Protein AF-0000000084536549 (afdb_homodimer)

Secondary structure (DSSP, 8-state):
-----HHHHHHHHHHHHHHHHHHHHHHHHHHHHHHHHHHHHHHHHHHHHHHHHHHTT--EEEEEEEETTEEEEEEE--TT-EEEEEETTEEEEE-HHHHHHHHHHHHHHHHHHHHHHHHHHHHHHHHHHHHHHHHHHHHS----/-----HHHHHHHHHHHHHHHHHHHHHHHHHHHHHHHHHHHHHHHHHHHHHHHHHHTT--EEEEEEEETTEEEEEEE--TT-EEEEEETTEEEEE-HHHHHHHHHHHHHHHHHHHHHHHHHHHHHHHHHHHHHHHHHHHHS----

Structure (mmCIF, N/CA/C/O backbone):
data_AF-0000000084536549-model_v1
#
loop_
_entity.id
_entity.type
_entity.pdbx_description
1 polymer 'Prefoldin subunit alpha'
#
loop_
_atom_site.group_PDB
_atom_site.id
_atom_site.type_symbol
_atom_site.label_atom_id
_atom_site.label_alt_id
_atom_site.label_comp_id
_atom_site.label_asym_id
_atom_site.label_entity_id
_atom_site.label_seq_id
_atom_site.pdbx_PDB_ins_code
_atom_site.Cartn_x
_atom_site.Cartn_y
_atom_site.Cartn_z
_atom_site.occupancy
_atom_site.B_iso_or_equiv
_atom_site.auth_seq_id
_atom_site.auth_comp_id
_atom_site.auth_asym_id
_atom_site.auth_atom_id
_atom_site.pdbx_PDB_model_num
ATOM 1 N N . MET A 1 1 ? 40.656 45.5 20.141 1 41.56 1 MET A N 1
ATOM 2 C CA . MET A 1 1 ? 39.812 44.375 20.547 1 41.56 1 MET A CA 1
ATOM 3 C C . MET A 1 1 ? 38.719 44.125 19.516 1 41.56 1 MET A C 1
ATOM 5 O O . MET A 1 1 ? 37.969 45.031 19.188 1 41.56 1 MET A O 1
ATOM 9 N N . VAL A 1 2 ? 38.844 43.344 18.453 1 52.72 2 VAL A N 1
ATOM 10 C CA . VAL A 1 2 ? 38 43.281 17.266 1 52.72 2 VAL A CA 1
ATOM 11 C C . VAL A 1 2 ? 36.562 43.062 17.641 1 52.72 2 VAL A C 1
ATOM 13 O O . VAL A 1 2 ? 36.219 42.125 18.359 1 52.72 2 VAL A O 1
ATOM 16 N N . GLU A 1 3 ? 35.812 44 17.828 1 53.72 3 GLU A N 1
ATOM 17 C CA . GLU A 1 3 ? 34.375 44.031 18.109 1 53.72 3 GLU A CA 1
ATOM 18 C C . GLU A 1 3 ? 33.656 43 17.266 1 53.72 3 GLU A C 1
ATOM 20 O O . GLU A 1 3 ? 33.656 43.062 16.031 1 53.72 3 GLU A O 1
ATOM 25 N N . VAL A 1 4 ? 33.75 41.75 17.672 1 63.91 4 VAL A N 1
ATOM 26 C 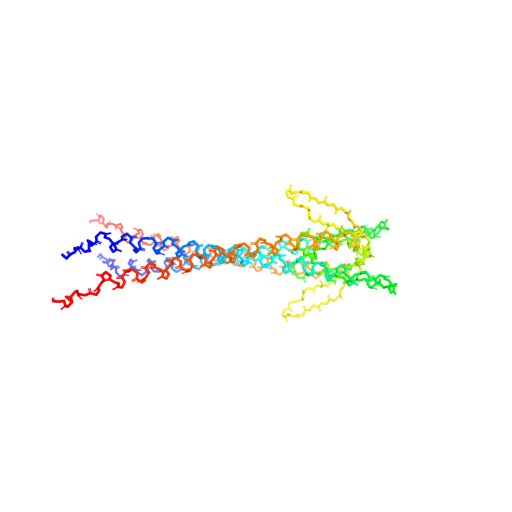CA . VAL A 1 4 ? 32.969 40.719 17.047 1 63.91 4 VAL A CA 1
ATOM 27 C C . VAL A 1 4 ? 31.531 41.219 16.828 1 63.91 4 VAL A C 1
ATOM 29 O O . VAL A 1 4 ? 30.828 41.562 17.781 1 63.91 4 VAL A O 1
ATOM 32 N N . SER A 1 5 ? 31.312 41.719 15.594 1 76.88 5 SER A N 1
ATOM 33 C CA . SER A 1 5 ? 30.062 42.375 15.219 1 76.88 5 SER A CA 1
ATOM 34 C C . SER A 1 5 ? 28.875 41.406 15.344 1 76.88 5 SER A C 1
ATOM 36 O O . SER A 1 5 ? 29.047 40.188 15.258 1 76.88 5 SER A O 1
ATOM 38 N N . GLU A 1 6 ? 27.906 41.875 16.062 1 82.81 6 GLU A N 1
ATOM 39 C CA . GLU A 1 6 ? 26.609 41.25 16.062 1 82.81 6 GLU A CA 1
ATOM 40 C C . GLU A 1 6 ? 26.328 40.562 14.711 1 82.81 6 GLU A C 1
ATOM 42 O O . GLU A 1 6 ? 25.719 39.5 14.656 1 82.81 6 GLU A O 1
ATOM 47 N N . GLU A 1 7 ? 27 41.125 13.695 1 86.19 7 GLU A N 1
ATOM 48 C CA . GLU A 1 7 ? 26.812 40.625 12.344 1 86.19 7 GLU A CA 1
ATOM 49 C C . GLU A 1 7 ? 27.562 39.312 12.156 1 86.19 7 GLU A C 1
ATOM 51 O O . GLU A 1 7 ? 27.078 38.406 11.469 1 86.19 7 GLU A O 1
ATOM 56 N N . ASP A 1 8 ? 28.703 39.156 12.867 1 87.56 8 ASP A N 1
ATOM 57 C CA . ASP A 1 8 ? 29.5 37.938 12.758 1 87.56 8 ASP A CA 1
ATOM 58 C C . ASP A 1 8 ? 28.797 36.75 13.398 1 87.56 8 ASP A C 1
ATOM 60 O O . ASP A 1 8 ? 28.781 35.656 12.836 1 87.56 8 ASP A O 1
ATOM 64 N N . ILE A 1 9 ? 28.172 37.031 14.477 1 87.44 9 ILE A N 1
ATOM 65 C CA . ILE A 1 9 ? 27.469 36 15.203 1 87.44 9 ILE A CA 1
ATOM 66 C C . ILE A 1 9 ? 26.25 35.531 14.406 1 87.44 9 ILE A C 1
ATOM 68 O O . ILE A 1 9 ? 25.953 34.344 14.32 1 87.44 9 ILE A O 1
ATOM 72 N N . ARG A 1 10 ? 25.578 36.469 13.773 1 89.69 10 ARG A N 1
ATOM 73 C CA . ARG A 1 10 ? 24.406 36.188 12.953 1 89.69 10 ARG A CA 1
ATOM 74 C C . ARG A 1 10 ? 24.797 35.344 11.742 1 89.69 10 ARG A C 1
ATOM 76 O O . ARG A 1 10 ? 24.078 34.406 11.375 1 89.69 10 ARG A O 1
ATOM 83 N N . ASN A 1 11 ? 25.953 35.656 11.141 1 93.25 11 ASN A N 1
ATOM 84 C CA . ASN A 1 11 ? 26.453 34.906 9.984 1 93.25 11 ASN A CA 1
ATOM 85 C C . ASN A 1 11 ? 26.812 33.5 10.375 1 93.25 11 ASN A C 1
ATOM 87 O O . ASN A 1 11 ? 26.516 32.531 9.633 1 93.25 11 ASN A O 1
ATOM 91 N N . LEU A 1 12 ? 27.359 33.312 11.523 1 93.19 12 LEU A N 1
ATOM 92 C CA . LEU A 1 12 ? 27.734 31.984 12.016 1 93.19 12 LEU A CA 1
ATOM 93 C C . LEU A 1 12 ? 26.484 31.141 12.281 1 93.19 12 LEU A C 1
ATOM 95 O O . LEU A 1 12 ? 26.469 29.953 11.945 1 93.19 12 LEU A O 1
ATOM 99 N N . ALA A 1 13 ? 25.547 31.781 12.805 1 93.38 13 ALA A N 1
ATOM 100 C CA . ALA A 1 13 ? 24.297 31.094 13.117 1 93.38 13 ALA A CA 1
ATOM 101 C C . ALA A 1 13 ? 23.578 30.656 11.852 1 93.38 13 ALA A C 1
ATOM 103 O O . ALA A 1 13 ? 23.016 29.547 11.789 1 93.38 13 ALA A O 1
ATOM 104 N N . ALA A 1 14 ? 23.641 31.516 10.805 1 95.88 14 ALA A N 1
ATOM 105 C CA . ALA A 1 14 ? 23 31.188 9.531 1 95.88 14 ALA A CA 1
ATOM 106 C C . ALA A 1 14 ? 23.703 30 8.859 1 95.88 14 ALA A C 1
ATOM 108 O O . ALA A 1 14 ? 23.031 29.125 8.32 1 95.88 14 ALA A O 1
ATOM 109 N N . ARG A 1 15 ? 24.953 30 8.977 1 96.38 15 ARG A N 1
ATOM 110 C CA . ARG A 1 15 ? 25.719 28.906 8.391 1 96.38 15 ARG A CA 1
ATOM 111 C C . ARG A 1 15 ? 25.469 27.594 9.141 1 96.38 15 ARG A C 1
ATOM 113 O O . ARG A 1 15 ? 25.312 26.547 8.523 1 96.38 15 ARG A O 1
ATOM 120 N N . HIS A 1 1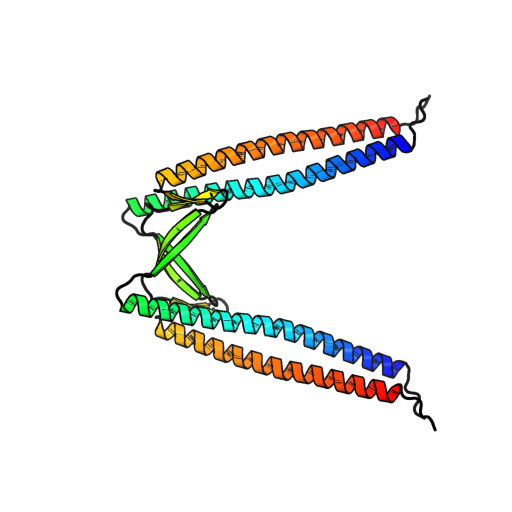6 ? 25.406 27.75 10.453 1 96.75 16 HIS A N 1
ATOM 121 C CA . HIS A 1 16 ? 25.109 26.578 11.273 1 96.75 16 HIS A CA 1
ATOM 122 C C . HIS A 1 16 ? 23.75 25.984 10.93 1 96.75 16 HIS A C 1
ATOM 124 O O . HIS A 1 16 ? 23.625 24.766 10.789 1 96.75 16 HIS A O 1
ATOM 130 N N . GLN A 1 17 ? 22.812 26.844 10.727 1 96.94 17 GLN A N 1
ATOM 131 C CA . GLN A 1 17 ? 21.469 26.391 10.375 1 96.94 17 GLN A CA 1
ATOM 132 C C . GLN A 1 17 ? 21.438 25.734 9.008 1 96.94 17 GLN A C 1
ATOM 134 O O . GLN A 1 17 ? 20.734 24.734 8.805 1 96.94 17 GLN A O 1
ATOM 139 N N . GLU A 1 18 ? 22.266 26.281 8.102 1 97.56 18 GLU A N 1
ATOM 140 C CA . GLU A 1 18 ? 22.375 25.688 6.773 1 97.56 18 GLU A CA 1
ATOM 141 C C . GLU A 1 18 ? 22.938 24.281 6.844 1 97.56 18 GLU A C 1
ATOM 143 O O . GLU A 1 18 ? 22.406 23.359 6.215 1 97.56 18 GLU A O 1
ATOM 148 N N . PHE A 1 19 ? 23.938 24.094 7.652 1 97.56 19 PHE A N 1
ATOM 149 C CA . PHE A 1 19 ? 24.547 22.781 7.809 1 97.56 19 PHE A CA 1
ATOM 150 C C . PHE A 1 19 ? 23.562 21.797 8.453 1 97.56 19 PHE A C 1
ATOM 152 O O . PHE A 1 19 ? 23.5 20.641 8.055 1 97.56 19 PHE A O 1
ATOM 159 N N . GLN A 1 20 ? 22.844 22.297 9.312 1 97.56 20 GLN A N 1
ATOM 160 C CA . GLN A 1 20 ? 21.859 21.469 9.992 1 97.56 20 GLN A CA 1
ATOM 161 C C . GLN A 1 20 ? 20.781 20.984 9.023 1 97.56 20 GLN A C 1
ATOM 163 O O . GLN A 1 20 ? 20.422 19.812 9.031 1 97.56 20 GLN A O 1
ATOM 168 N N . ARG A 1 21 ? 20.312 21.844 8.195 1 98 21 ARG A N 1
ATOM 169 C CA . ARG A 1 21 ? 19.312 21.5 7.203 1 98 21 ARG A CA 1
ATOM 170 C C . ARG A 1 21 ? 19.844 20.453 6.223 1 98 21 ARG A C 1
ATOM 172 O O . ARG A 1 21 ? 19.156 19.5 5.887 1 98 21 ARG A O 1
ATOM 179 N N . GLN A 1 22 ? 21.078 20.656 5.816 1 98 22 GLN A N 1
ATOM 180 C CA . GLN A 1 22 ? 21.688 19.719 4.883 1 98 22 GLN A CA 1
ATOM 181 C C . GLN A 1 22 ? 21.875 18.344 5.523 1 98 22 GLN A C 1
ATOM 183 O O . GLN A 1 22 ? 21.609 17.328 4.891 1 98 22 GLN A O 1
ATOM 188 N N . ALA A 1 23 ? 22.281 18.344 6.746 1 98.12 23 ALA A N 1
ATOM 189 C CA . ALA A 1 23 ? 22.469 17.094 7.465 1 98.12 23 ALA A CA 1
ATOM 190 C C . ALA A 1 23 ? 21.156 16.328 7.602 1 98.12 23 ALA A C 1
ATOM 192 O O . ALA A 1 23 ? 21.109 15.117 7.41 1 98.12 23 ALA A O 1
ATOM 193 N N . GLU A 1 24 ? 20.141 17.094 7.887 1 98.06 24 GLU A N 1
ATOM 194 C CA . GLU A 1 24 ? 18.828 16.469 8.039 1 98.06 24 GLU A CA 1
ATOM 195 C C . GLU A 1 24 ? 18.344 15.891 6.715 1 98.06 24 GLU A C 1
ATOM 197 O O . GLU A 1 24 ? 17.781 14.789 6.68 1 98.06 24 GLU A O 1
ATOM 202 N N . SER A 1 25 ? 18.594 16.641 5.715 1 98.06 25 SER A N 1
ATOM 203 C CA . SER A 1 25 ? 18.219 16.172 4.387 1 98.06 25 SER A CA 1
ATOM 204 C C . SER A 1 25 ? 18.969 14.906 4.016 1 98.06 25 SER A C 1
ATOM 206 O O . SER A 1 25 ? 18.391 13.961 3.482 1 98.06 25 SER A O 1
ATOM 208 N N . LEU A 1 26 ? 20.172 14.859 4.352 1 98.25 26 LEU A N 1
ATOM 209 C CA . LEU A 1 26 ? 21.016 13.711 4.039 1 98.25 26 LEU A CA 1
ATOM 210 C C . LEU A 1 26 ? 20.578 12.477 4.832 1 98.25 26 LEU A C 1
ATOM 212 O O . LEU A 1 26 ? 20.562 11.367 4.301 1 98.25 26 LEU A O 1
ATOM 216 N N . ARG A 1 27 ? 20.234 12.688 6.039 1 98.25 27 ARG A N 1
ATOM 217 C CA . ARG A 1 27 ? 19.766 11.578 6.867 1 98.25 27 ARG A CA 1
ATOM 218 C C . ARG A 1 27 ? 18.516 10.945 6.277 1 98.25 27 ARG A C 1
ATOM 220 O O . ARG A 1 27 ? 18.375 9.719 6.262 1 98.25 27 ARG A O 1
ATOM 227 N N . GLN A 1 28 ? 17.641 11.812 5.781 1 98.31 28 GLN A N 1
ATOM 228 C CA . GLN A 1 28 ? 16.438 11.312 5.141 1 98.31 28 GLN A CA 1
ATOM 229 C C . GLN A 1 28 ? 16.766 10.5 3.895 1 98.31 28 GLN A C 1
ATOM 231 O O . GLN A 1 28 ? 16.203 9.422 3.68 1 98.31 28 GLN A O 1
ATOM 236 N N . GLN A 1 29 ? 17.703 10.984 3.174 1 98.31 29 GLN A N 1
ATOM 237 C CA . GLN A 1 29 ? 18.125 10.281 1.965 1 98.31 29 GLN A CA 1
ATOM 238 C C . GLN A 1 29 ? 18.766 8.945 2.305 1 98.31 29 GLN A C 1
ATOM 240 O O . GLN A 1 29 ? 18.516 7.934 1.641 1 98.31 29 GLN A O 1
ATOM 245 N N . MET A 1 30 ? 19.562 9.016 3.252 1 98.69 30 MET A N 1
ATOM 246 C CA . MET A 1 30 ? 20.25 7.797 3.668 1 98.69 30 MET A CA 1
ATOM 247 C C . MET A 1 30 ? 19.25 6.723 4.082 1 98.69 30 MET A C 1
ATOM 249 O O . MET A 1 30 ? 19.438 5.539 3.795 1 98.69 30 MET A O 1
ATOM 253 N N . ASN A 1 31 ? 18.203 7.121 4.754 1 98.56 31 ASN A N 1
ATOM 254 C CA . ASN A 1 31 ? 17.156 6.176 5.141 1 98.56 31 ASN A CA 1
ATOM 255 C C . ASN A 1 31 ? 16.5 5.535 3.92 1 98.56 31 ASN A C 1
ATOM 257 O O . ASN A 1 31 ? 16.219 4.336 3.918 1 98.56 31 ASN A O 1
ATOM 261 N N . MET A 1 32 ? 16.328 6.328 2.949 1 98.25 32 MET A N 1
ATOM 262 C CA . MET A 1 32 ? 15.727 5.816 1.721 1 98.25 32 MET A CA 1
ATOM 263 C C . MET A 1 32 ? 16.656 4.816 1.035 1 98.25 32 MET A C 1
ATOM 265 O O . MET A 1 32 ? 16.203 3.783 0.542 1 98.25 32 MET A O 1
ATOM 269 N N . VAL A 1 33 ? 17.906 5.141 1.017 1 98.19 33 VAL A N 1
ATOM 270 C CA . VAL A 1 33 ? 18.891 4.258 0.392 1 98.19 33 VAL A CA 1
ATOM 271 C C . VAL A 1 33 ? 18.984 2.953 1.177 1 98.19 33 VAL A C 1
ATOM 273 O O . VAL A 1 33 ? 19.047 1.872 0.588 1 98.19 33 VAL A O 1
ATOM 276 N N . GLN A 1 34 ? 18.953 3.104 2.42 1 98.44 34 GLN A N 1
ATOM 277 C CA . GLN A 1 34 ? 18.984 1.919 3.271 1 98.44 34 GLN A CA 1
ATOM 278 C C . GLN A 1 34 ? 17.781 1.02 3.027 1 98.44 34 GLN A C 1
ATOM 280 O O . GLN A 1 34 ? 17.906 -0.206 3.006 1 98.44 34 GLN A O 1
ATOM 285 N N . ALA A 1 35 ? 16.656 1.604 2.902 1 98.06 35 ALA A N 1
ATOM 286 C CA . ALA A 1 35 ? 15.453 0.838 2.604 1 98.06 35 ALA A CA 1
ATOM 287 C C . ALA A 1 35 ? 15.586 0.096 1.278 1 98.06 35 ALA A C 1
ATOM 289 O O . ALA A 1 35 ? 15.141 -1.046 1.15 1 98.06 35 ALA A O 1
ATOM 290 N N . SER A 1 36 ? 16.203 0.729 0.339 1 97.12 36 SER A N 1
ATOM 291 C CA . SER A 1 36 ? 16.422 0.117 -0.967 1 97.12 36 SER A CA 1
ATOM 292 C C . SER A 1 36 ? 17.359 -1.071 -0.869 1 97.12 36 SER A C 1
ATOM 294 O O . SER A 1 36 ? 17.141 -2.109 -1.492 1 97.12 36 SER A O 1
ATOM 296 N N . ILE A 1 37 ? 18.328 -0.891 -0.127 1 98.06 37 ILE A N 1
ATOM 297 C CA . ILE A 1 37 ? 19.297 -1.97 0.086 1 98.06 37 ILE A CA 1
ATOM 298 C C . ILE A 1 37 ? 18.594 -3.164 0.727 1 98.06 37 ILE A C 1
ATOM 300 O O . ILE A 1 37 ? 18.766 -4.305 0.29 1 98.06 37 ILE A O 1
ATOM 304 N N . THR A 1 38 ? 17.812 -2.877 1.756 1 98.12 38 THR A N 1
ATOM 305 C CA . THR A 1 38 ? 17.062 -3.926 2.436 1 98.12 38 THR A CA 1
ATOM 306 C C . THR A 1 38 ? 16.125 -4.645 1.462 1 98.12 38 THR A C 1
ATOM 308 O O . THR A 1 38 ? 16.016 -5.871 1.497 1 98.12 38 THR A O 1
ATOM 311 N N . SER A 1 39 ? 15.516 -3.875 0.627 1 97.44 39 SER A N 1
ATOM 312 C CA . SER A 1 39 ? 14.617 -4.441 -0.376 1 97.44 39 SER A CA 1
ATOM 313 C C . SER A 1 39 ? 15.367 -5.371 -1.322 1 97.44 39 SER A C 1
ATOM 315 O O . SER A 1 39 ? 14.852 -6.434 -1.688 1 97.44 39 SER A O 1
ATOM 317 N N . CYS A 1 40 ? 16.562 -5.023 -1.708 1 97 40 CYS A N 1
ATOM 318 C CA . CYS A 1 40 ? 17.406 -5.875 -2.539 1 97 40 CYS A CA 1
ATOM 319 C C . CYS A 1 40 ? 17.703 -7.195 -1.841 1 97 40 CYS A C 1
ATOM 321 O O . CYS A 1 40 ? 17.609 -8.258 -2.453 1 97 40 CYS A O 1
ATOM 323 N N . ASP A 1 41 ? 18.031 -7.086 -0.646 1 97.75 41 ASP A N 1
ATOM 324 C CA . ASP A 1 41 ? 18.344 -8.273 0.14 1 97.75 41 ASP A CA 1
ATOM 325 C C . ASP A 1 41 ? 17.141 -9.211 0.225 1 97.75 41 ASP A C 1
ATOM 327 O O . ASP A 1 41 ? 17.281 -10.422 0.063 1 97.75 41 ASP A O 1
ATOM 331 N N . GLN A 1 42 ? 16.031 -8.57 0.44 1 97.5 42 GLN A N 1
ATOM 332 C CA . GLN A 1 42 ? 14.812 -9.367 0.545 1 97.5 42 GLN A CA 1
ATOM 333 C C . GLN A 1 42 ? 14.508 -10.086 -0.767 1 97.5 42 GLN A C 1
ATOM 335 O O . GLN A 1 42 ? 14.148 -11.266 -0.766 1 97.5 42 GLN A O 1
ATOM 340 N N . ALA A 1 43 ? 14.617 -9.438 -1.83 1 97 43 ALA A N 1
ATOM 341 C CA . ALA A 1 43 ? 14.391 -10.039 -3.143 1 97 43 ALA A CA 1
ATOM 342 C C . ALA A 1 43 ? 15.359 -11.203 -3.385 1 97 43 ALA A C 1
ATOM 344 O O . ALA A 1 43 ? 14.945 -12.273 -3.842 1 97 43 ALA A O 1
ATOM 345 N N . THR A 1 44 ? 16.594 -10.969 -3.066 1 96.94 44 THR A N 1
ATOM 346 C CA . THR A 1 44 ? 17.625 -11.984 -3.244 1 96.94 44 THR A CA 1
ATOM 347 C C . THR A 1 44 ? 17.297 -13.227 -2.42 1 96.94 44 THR A C 1
ATOM 349 O O . THR A 1 44 ? 17.391 -14.352 -2.922 1 96.94 44 THR A O 1
ATOM 352 N N . VAL A 1 45 ? 16.953 -13.055 -1.198 1 96.69 45 VAL A N 1
ATOM 353 C CA . VAL A 1 45 ? 16.609 -14.164 -0.313 1 96.69 45 VAL A CA 1
ATOM 354 C C . VAL A 1 45 ? 15.422 -14.93 -0.883 1 96.69 45 VAL A C 1
ATOM 356 O O . VAL A 1 45 ? 15.422 -16.156 -0.918 1 96.69 45 VAL A O 1
ATOM 359 N N . THR A 1 46 ? 14.414 -14.164 -1.325 1 95.69 46 THR A N 1
ATOM 360 C CA . THR A 1 46 ? 13.211 -14.789 -1.867 1 95.69 46 THR A CA 1
ATOM 361 C C . THR A 1 46 ? 13.539 -15.625 -3.1 1 95.69 46 THR A C 1
ATOM 363 O O . THR A 1 46 ? 13.078 -16.766 -3.227 1 95.69 46 THR A O 1
ATOM 366 N N . ILE A 1 47 ? 14.344 -15.102 -3.986 1 95.38 47 ILE A N 1
ATOM 367 C CA . ILE A 1 47 ? 14.727 -15.828 -5.195 1 95.38 47 ILE A CA 1
ATOM 368 C C . ILE A 1 47 ? 15.469 -17.109 -4.816 1 95.38 47 ILE A C 1
ATOM 370 O O . ILE A 1 47 ? 15.227 -18.172 -5.387 1 95.38 47 ILE A O 1
ATOM 374 N N . ASN A 1 48 ? 16.391 -17 -3.855 1 94.88 48 ASN A N 1
ATOM 375 C CA . ASN A 1 48 ? 17.125 -18.172 -3.398 1 94.88 48 ASN A CA 1
ATOM 376 C C . ASN A 1 48 ? 16.203 -19.234 -2.814 1 94.88 48 ASN A C 1
ATOM 378 O O . ASN A 1 48 ? 16.391 -20.438 -3.062 1 94.88 48 ASN A O 1
ATOM 382 N N . GLU A 1 49 ? 15.234 -18.781 -2.043 1 93.94 49 GLU A N 1
ATOM 383 C CA . GLU A 1 49 ? 14.266 -19.703 -1.472 1 93.94 49 GLU A CA 1
ATOM 384 C C . GLU A 1 49 ? 13.453 -20.406 -2.562 1 93.94 49 GLU A C 1
ATOM 386 O O . GLU A 1 49 ? 13.203 -21.609 -2.482 1 93.94 49 GLU A O 1
ATOM 391 N N . LEU A 1 50 ? 13.078 -19.641 -3.535 1 93.81 50 LEU A N 1
ATOM 392 C CA . LEU A 1 50 ? 12.312 -20.203 -4.641 1 93.81 50 LEU A CA 1
ATOM 393 C C . LEU A 1 50 ? 13.148 -21.219 -5.422 1 93.81 50 LEU A C 1
ATOM 395 O O . LEU A 1 50 ? 12.633 -22.25 -5.852 1 93.81 50 LEU A O 1
ATOM 399 N N . LYS A 1 51 ? 14.375 -20.938 -5.617 1 91.38 51 LYS A N 1
ATOM 400 C CA . LYS A 1 51 ? 15.297 -21.875 -6.27 1 91.38 51 LYS A CA 1
ATOM 401 C C . LYS A 1 51 ? 15.391 -23.188 -5.496 1 91.38 51 LYS A C 1
ATOM 403 O O . LYS A 1 51 ? 15.383 -24.266 -6.09 1 91.38 51 LYS A O 1
ATOM 408 N N . THR A 1 52 ? 15.531 -23.031 -4.234 1 91.75 52 THR A N 1
ATOM 409 C CA . THR A 1 52 ? 15.664 -24.203 -3.375 1 91.75 52 THR A CA 1
ATOM 410 C C . THR A 1 52 ? 14.398 -25.047 -3.43 1 91.75 52 THR A C 1
ATOM 412 O O . THR A 1 52 ? 14.477 -26.281 -3.568 1 91.75 52 THR A O 1
ATOM 415 N N . VAL A 1 53 ? 13.32 -24.438 -3.33 1 91.56 53 VAL A N 1
ATOM 416 C CA . VAL A 1 53 ? 12.039 -25.141 -3.383 1 91.56 53 VAL A CA 1
ATOM 417 C C . VAL A 1 53 ? 11.898 -25.875 -4.715 1 91.56 53 VAL A C 1
ATOM 419 O O . VAL A 1 53 ? 11.492 -27.031 -4.75 1 91.56 53 VAL A O 1
ATOM 422 N N . SER A 1 54 ? 12.258 -25.188 -5.77 1 89.56 54 SER A N 1
ATOM 423 C CA . SER A 1 54 ? 12.188 -25.781 -7.098 1 89.56 54 SER A CA 1
ATOM 424 C C . SER A 1 54 ? 13.125 -26.969 -7.223 1 89.56 54 SER A C 1
ATOM 426 O O . SER A 1 54 ? 12.766 -28 -7.801 1 89.56 54 SER A O 1
ATOM 428 N N . ALA A 1 55 ? 14.281 -26.859 -6.723 1 88.69 55 ALA A N 1
ATOM 429 C CA . ALA A 1 55 ? 15.273 -27.922 -6.781 1 88.69 55 ALA A CA 1
ATOM 430 C C . ALA A 1 55 ? 14.797 -29.172 -6.035 1 88.69 55 ALA A C 1
ATOM 432 O O . ALA A 1 55 ? 15.172 -30.281 -6.379 1 88.69 55 ALA A O 1
ATOM 433 N N . GLU A 1 56 ? 13.953 -28.922 -5.074 1 91.38 56 GLU A N 1
ATOM 434 C CA . GLU A 1 56 ? 13.406 -30.031 -4.285 1 91.38 56 GLU A CA 1
ATOM 435 C C . GLU A 1 56 ? 12.156 -30.609 -4.941 1 91.38 56 GLU A C 1
ATOM 437 O O . GLU A 1 56 ? 11.539 -31.531 -4.402 1 91.38 56 GLU A O 1
ATOM 442 N N . GLY A 1 57 ? 11.789 -30.109 -6.055 1 88.06 57 GLY A N 1
ATOM 443 C CA . GLY A 1 57 ? 10.625 -30.594 -6.773 1 88.06 57 GLY A CA 1
ATOM 444 C C . GLY A 1 57 ? 9.312 -30.094 -6.184 1 88.06 57 GLY A C 1
ATOM 445 O O . GLY A 1 57 ? 8.258 -30.672 -6.438 1 88.06 57 GLY A O 1
ATOM 446 N N . LYS A 1 58 ? 9.461 -29.031 -5.352 1 88.69 58 LYS A N 1
ATOM 447 C CA . LYS A 1 58 ? 8.273 -28.469 -4.719 1 88.69 58 LYS A CA 1
ATOM 448 C C . LYS A 1 58 ? 7.863 -27.156 -5.387 1 88.69 58 LYS A C 1
ATOM 450 O O . LYS A 1 58 ? 8.602 -26.625 -6.219 1 88.69 58 LYS A O 1
ATOM 455 N N . THR A 1 59 ? 6.625 -26.797 -5.156 1 87.5 59 THR A N 1
ATOM 456 C CA . THR A 1 59 ? 6.117 -25.531 -5.684 1 87.5 59 THR A CA 1
ATOM 457 C C . THR A 1 59 ? 5.773 -24.562 -4.555 1 87.5 59 THR A C 1
ATOM 459 O O . THR A 1 59 ? 5.121 -24.953 -3.582 1 87.5 59 THR A O 1
ATOM 462 N N . ALA A 1 60 ? 6.316 -23.406 -4.652 1 89.88 60 ALA A N 1
ATOM 463 C CA . ALA A 1 60 ? 5.984 -22.391 -3.658 1 89.88 60 ALA A CA 1
ATOM 464 C C . ALA A 1 60 ? 4.578 -21.828 -3.885 1 89.88 60 ALA A C 1
ATOM 466 O O . ALA A 1 60 ? 4.16 -21.625 -5.027 1 89.88 60 ALA A O 1
ATOM 467 N N . GLU A 1 61 ? 3.883 -21.625 -2.781 1 89.31 61 GLU A N 1
ATOM 468 C CA . GLU A 1 61 ? 2.521 -21.109 -2.857 1 89.31 61 GLU A CA 1
ATOM 469 C C . GLU A 1 61 ? 2.438 -19.703 -2.26 1 89.31 61 GLU A C 1
ATOM 471 O O . GLU A 1 61 ? 3.201 -19.359 -1.354 1 89.31 61 GLU A O 1
ATOM 476 N N . THR A 1 62 ? 1.602 -18.875 -2.809 1 91.25 62 THR A N 1
ATOM 477 C CA . THR A 1 62 ? 1.339 -17.547 -2.281 1 91.25 62 THR A CA 1
ATOM 478 C C . THR A 1 62 ? -0.146 -17.203 -2.373 1 91.25 62 THR A C 1
ATOM 480 O O . THR A 1 62 ? -0.916 -17.938 -3 1 91.25 62 THR A O 1
ATOM 483 N N . MET A 1 63 ? -0.515 -16.219 -1.6 1 91.44 63 MET A N 1
ATOM 484 C CA . MET A 1 63 ? -1.886 -15.711 -1.65 1 91.44 63 MET A CA 1
ATOM 485 C C . MET A 1 63 ? -1.944 -14.352 -2.344 1 91.44 63 MET A C 1
ATOM 487 O O . MET A 1 63 ? -1.117 -13.477 -2.078 1 91.44 63 MET A O 1
ATOM 491 N N . VAL A 1 64 ? -2.875 -14.242 -3.254 1 93.12 64 VAL A N 1
ATOM 492 C CA . VAL A 1 64 ? -3.086 -13.016 -4.02 1 93.12 64 VAL A CA 1
ATOM 493 C C . VAL A 1 64 ? -4.406 -12.375 -3.609 1 93.12 64 VAL A C 1
ATOM 495 O O . VAL A 1 64 ? -5.469 -12.984 -3.729 1 93.12 64 VAL A O 1
ATOM 498 N N . PRO A 1 65 ? -4.332 -11.133 -3.119 1 94.12 65 PRO A N 1
ATOM 499 C CA . PRO A 1 65 ? -5.574 -10.453 -2.756 1 94.12 65 PRO A CA 1
ATOM 500 C C . PRO A 1 65 ? -6.414 -10.07 -3.971 1 94.12 65 PRO A C 1
ATOM 502 O O . PRO A 1 65 ? -5.883 -9.539 -4.949 1 94.12 65 PRO A O 1
ATOM 505 N N . ILE A 1 66 ? -7.664 -10.266 -3.93 1 93.44 66 ILE A N 1
ATOM 506 C CA . ILE A 1 66 ? -8.508 -9.984 -5.09 1 93.44 66 ILE A CA 1
ATOM 507 C C . ILE A 1 66 ? -9.562 -8.945 -4.719 1 93.44 66 ILE A C 1
ATOM 509 O O . ILE A 1 66 ? -10.383 -8.562 -5.555 1 93.44 66 ILE A O 1
ATOM 513 N N . GLY A 1 67 ? -9.617 -8.594 -3.396 1 93.06 67 GLY A N 1
ATOM 514 C CA . GLY A 1 67 ? -10.531 -7.555 -2.951 1 93.06 67 GLY A CA 1
ATOM 515 C C . GLY A 1 67 ? -11.398 -7.988 -1.783 1 93.06 67 GLY A C 1
ATOM 516 O O . GLY A 1 67 ? -11.727 -9.164 -1.648 1 93.06 67 GLY A O 1
ATOM 517 N N . PHE A 1 68 ? -11.664 -7.02 -0.853 1 94.12 68 PHE A N 1
ATOM 518 C CA . PHE A 1 68 ? -12.586 -7.152 0.272 1 94.12 68 PHE A CA 1
ATOM 519 C C . PHE A 1 68 ? -12.102 -8.227 1.242 1 94.12 68 PHE A C 1
ATOM 521 O O . PHE A 1 68 ? -12.898 -9.023 1.738 1 94.12 68 PHE A O 1
ATOM 528 N N . GLY A 1 69 ? -10.945 -8.281 1.319 1 92.69 69 GLY A N 1
ATOM 529 C CA . GLY A 1 69 ? -10.375 -9.234 2.254 1 92.69 69 GLY A CA 1
ATOM 530 C C . GLY A 1 69 ? -10.336 -10.648 1.709 1 92.69 69 GLY A C 1
ATOM 531 O O . GLY A 1 69 ? -10.094 -11.602 2.455 1 92.69 69 GLY A O 1
ATOM 532 N N . SER A 1 70 ? -10.555 -10.75 0.547 1 94.88 70 SER A N 1
ATOM 533 C CA . SER A 1 70 ? -10.531 -12.062 -0.093 1 94.88 70 SER A CA 1
ATOM 534 C C . SER A 1 70 ? -9.195 -12.312 -0.783 1 94.88 70 SER A C 1
ATOM 536 O O . SER A 1 70 ? -8.562 -11.383 -1.28 1 94.88 70 SER A O 1
ATOM 538 N N . PHE A 1 71 ? -8.891 -13.68 -0.845 1 95.75 71 PHE A N 1
ATOM 539 C CA . PHE A 1 71 ? -7.629 -14.109 -1.443 1 95.75 71 PHE A CA 1
ATOM 540 C C . PHE A 1 71 ? -7.824 -15.367 -2.281 1 95.75 71 PHE A C 1
ATOM 542 O O . PHE A 1 71 ? -8.734 -16.156 -2.021 1 95.75 71 PHE A O 1
ATOM 549 N N . VAL A 1 72 ? -6.883 -15.508 -3.268 1 94.44 72 VAL A N 1
ATOM 550 C CA . VAL A 1 72 ? -6.781 -16.781 -3.986 1 94.44 72 VAL A CA 1
ATOM 551 C C . VAL A 1 72 ? -5.363 -17.328 -3.863 1 94.44 72 VAL A C 1
ATOM 553 O O . VAL A 1 72 ? -4.414 -16.578 -3.645 1 94.44 72 VAL A O 1
ATOM 556 N N . TYR A 1 73 ? -5.316 -18.625 -4.008 1 92.38 73 TYR A N 1
ATOM 557 C CA . TYR A 1 73 ? -4.008 -19.281 -3.971 1 92.38 73 TYR A CA 1
ATOM 558 C C . TYR A 1 73 ? -3.332 -19.203 -5.336 1 92.38 73 TYR A C 1
ATOM 560 O O . TYR A 1 73 ? -3.99 -19.344 -6.367 1 92.38 73 TYR A O 1
ATOM 568 N N . ALA A 1 74 ? -2.049 -18.938 -5.27 1 92 74 ALA A N 1
ATOM 569 C CA . ALA A 1 74 ? -1.237 -18.969 -6.484 1 92 74 ALA A CA 1
ATOM 570 C C . ALA A 1 74 ? 0.037 -19.781 -6.273 1 92 74 ALA A C 1
ATOM 572 O O . ALA A 1 74 ? 0.545 -19.875 -5.152 1 92 74 ALA A O 1
ATOM 573 N N . GLU A 1 75 ? 0.469 -20.438 -7.293 1 91.44 75 GLU A N 1
ATOM 574 C CA . GLU A 1 75 ? 1.713 -21.203 -7.266 1 91.44 75 GLU A CA 1
ATOM 575 C C . GLU A 1 75 ? 2.828 -20.469 -8 1 91.44 75 GLU A C 1
ATOM 577 O O . GLU A 1 75 ? 2.652 -20.047 -9.148 1 91.44 75 GLU A O 1
ATOM 582 N N . ILE A 1 76 ? 3.93 -20.328 -7.203 1 90.12 76 ILE A N 1
ATOM 583 C CA . ILE A 1 76 ? 5.105 -19.719 -7.82 1 90.12 76 ILE A CA 1
ATOM 584 C C . ILE A 1 76 ? 5.93 -20.781 -8.523 1 90.12 76 ILE A C 1
ATOM 586 O O . ILE A 1 76 ? 6.453 -21.703 -7.883 1 90.12 76 ILE A O 1
ATOM 590 N N . LYS A 1 77 ? 5.719 -21.141 -9.711 1 72.88 77 LYS A N 1
ATOM 591 C CA . LYS A 1 77 ? 6.344 -22.297 -10.336 1 72.88 77 LYS A CA 1
ATOM 592 C C . LYS A 1 77 ? 7.77 -21.984 -10.773 1 72.88 77 LYS A C 1
ATOM 594 O O . LYS A 1 77 ? 8.664 -22.812 -10.641 1 72.88 77 LYS A O 1
ATOM 599 N N . ASN A 1 78 ? 7.984 -20.875 -11.648 1 68.44 78 ASN A N 1
ATOM 600 C CA . ASN A 1 78 ? 9.273 -20.891 -12.32 1 68.44 78 ASN A CA 1
ATOM 601 C C . ASN A 1 78 ? 10.242 -19.891 -11.711 1 68.44 78 ASN A C 1
ATOM 603 O O . ASN A 1 78 ? 10.18 -18.703 -12.023 1 68.44 78 ASN A O 1
ATOM 607 N N . ALA A 1 79 ? 10.961 -20.5 -10.672 1 67.56 79 ALA A N 1
ATOM 608 C CA . ALA A 1 79 ? 12.094 -19.719 -10.203 1 67.56 79 ALA A CA 1
ATOM 609 C C . ALA A 1 79 ? 13.031 -19.359 -11.352 1 67.56 79 ALA A C 1
ATOM 611 O O . ALA A 1 79 ? 13.953 -18.562 -11.18 1 67.56 79 ALA A O 1
ATOM 612 N N . GLU A 1 80 ? 12.711 -19.844 -12.477 1 76.56 80 GLU A N 1
ATOM 613 C CA . GLU A 1 80 ? 13.633 -19.641 -13.586 1 76.56 80 GLU A CA 1
ATOM 614 C C . GLU A 1 80 ? 13.32 -18.328 -14.32 1 76.56 80 GLU A C 1
ATOM 616 O O . GLU A 1 80 ? 14.109 -17.875 -15.148 1 76.56 80 GLU A O 1
ATOM 621 N N . LYS A 1 81 ? 12.172 -17.719 -13.914 1 90.5 81 LYS A N 1
ATOM 622 C CA . LYS A 1 81 ? 11.891 -16.453 -14.57 1 90.5 81 LYS A CA 1
ATOM 623 C C . LYS A 1 81 ? 11.594 -15.352 -13.555 1 90.5 81 LYS A C 1
ATOM 625 O O . LYS A 1 81 ? 10.578 -15.406 -12.859 1 90.5 81 LYS A O 1
ATOM 630 N N . VAL A 1 82 ? 12.461 -14.469 -13.445 1 94.88 82 VAL A N 1
ATOM 631 C CA . VAL A 1 82 ? 12.352 -13.336 -12.531 1 94.88 82 VAL A CA 1
ATOM 632 C C . VAL A 1 82 ? 12.406 -12.031 -13.312 1 94.88 82 VAL A C 1
ATOM 634 O O . VAL A 1 82 ? 13.25 -11.867 -14.203 1 94.88 82 VAL A O 1
ATOM 637 N N . ILE A 1 83 ? 11.5 -11.156 -13.008 1 95.81 83 ILE A N 1
ATOM 638 C CA . ILE A 1 83 ? 11.539 -9.82 -13.578 1 95.81 83 ILE A CA 1
ATOM 639 C C . ILE A 1 83 ? 12.312 -8.875 -12.656 1 95.81 83 ILE A C 1
ATOM 641 O O . ILE A 1 83 ? 11.945 -8.711 -11.492 1 95.81 83 ILE A O 1
ATOM 645 N N . VAL A 1 84 ? 13.312 -8.344 -13.164 1 95.94 84 VAL A N 1
ATOM 646 C CA . VAL A 1 84 ? 14.148 -7.461 -12.352 1 95.94 84 VAL A CA 1
ATOM 647 C C . VAL A 1 84 ? 14.086 -6.043 -12.906 1 95.94 84 VAL A C 1
ATOM 649 O O . VAL A 1 84 ? 14.109 -5.844 -14.125 1 95.94 84 VAL A O 1
ATOM 652 N N . ASP A 1 85 ? 14.008 -5.117 -12 1 91.94 85 ASP A N 1
ATOM 653 C CA . ASP A 1 85 ? 14.039 -3.705 -12.383 1 91.94 85 ASP A CA 1
ATOM 654 C C . ASP A 1 85 ? 15.469 -3.258 -12.688 1 91.94 85 ASP A C 1
ATOM 656 O O . ASP A 1 85 ? 16.359 -3.369 -11.836 1 91.94 85 ASP A O 1
ATOM 660 N N . LEU A 1 86 ? 15.633 -2.74 -13.883 1 90.69 86 LEU A N 1
ATOM 661 C CA . LEU A 1 86 ? 16.953 -2.262 -14.289 1 90.69 86 LEU A CA 1
ATOM 662 C C . LEU A 1 86 ? 17.062 -0.752 -14.094 1 90.69 86 LEU A C 1
ATOM 664 O O . LEU A 1 86 ? 18.141 -0.184 -14.227 1 90.69 86 LEU A O 1
ATOM 668 N N . GLY A 1 87 ? 16.016 -0.124 -13.852 1 85.81 87 GLY A N 1
ATOM 669 C CA . GLY A 1 87 ? 15.984 1.318 -13.672 1 85.81 87 GLY A CA 1
ATOM 670 C C . GLY A 1 87 ? 15.539 2.066 -14.906 1 85.81 87 GLY A C 1
ATOM 671 O O . GLY A 1 87 ? 15.555 1.516 -16.016 1 85.81 87 GLY A O 1
ATOM 672 N N . ALA A 1 88 ? 15.023 3.32 -14.656 1 87.94 88 ALA A N 1
ATOM 673 C CA . ALA A 1 88 ? 14.633 4.25 -15.719 1 87.94 88 ALA A CA 1
ATOM 674 C C . ALA A 1 88 ? 13.469 3.695 -16.531 1 87.94 88 ALA A C 1
ATOM 676 O O . ALA A 1 88 ? 13.391 3.924 -17.75 1 87.94 88 ALA A O 1
ATOM 677 N N . GLY A 1 89 ? 12.75 2.793 -15.938 1 88 89 GLY A N 1
ATOM 678 C CA . GLY A 1 89 ? 11.562 2.273 -16.594 1 88 89 GLY A CA 1
ATOM 679 C C . GLY A 1 89 ? 11.812 0.98 -17.344 1 88 89 GLY A C 1
ATOM 680 O O . GLY A 1 89 ? 10.914 0.452 -18 1 88 89 GLY A O 1
ATOM 681 N N . PHE A 1 90 ? 12.953 0.499 -17.234 1 93.06 90 PHE A N 1
ATOM 682 C CA . PHE A 1 90 ? 13.281 -0.738 -17.938 1 93.06 90 PHE A CA 1
ATOM 683 C C . PHE A 1 90 ? 13.297 -1.918 -16.969 1 93.06 90 PHE A C 1
ATOM 685 O O . PHE A 1 90 ? 13.766 -1.792 -15.836 1 93.06 90 PHE A O 1
ATOM 692 N N . SER A 1 91 ? 12.727 -2.977 -17.453 1 95.44 91 SER A N 1
ATOM 693 C CA . SER A 1 91 ? 12.773 -4.25 -16.734 1 95.44 91 SER A CA 1
ATOM 694 C C . SER A 1 91 ? 13.188 -5.387 -17.672 1 95.44 91 SER A C 1
ATOM 696 O O . SER A 1 91 ? 13.094 -5.262 -18.891 1 95.44 91 SER A O 1
ATOM 698 N N . ALA A 1 92 ? 13.758 -6.438 -17.109 1 95.19 92 ALA A N 1
ATOM 699 C CA . ALA A 1 92 ? 14.18 -7.594 -17.906 1 95.19 92 ALA A CA 1
ATOM 700 C C . ALA A 1 92 ? 13.828 -8.898 -17.203 1 95.19 92 ALA A C 1
ATOM 702 O O . ALA A 1 92 ? 13.828 -8.961 -15.969 1 95.19 92 ALA A O 1
ATOM 703 N N . GLU A 1 93 ? 13.523 -9.836 -18 1 95.56 93 GLU A N 1
ATOM 704 C CA . GLU A 1 93 ? 13.352 -11.195 -17.484 1 95.56 93 GLU A CA 1
ATOM 705 C C . GLU A 1 93 ? 14.695 -11.922 -17.406 1 95.56 93 GLU A C 1
ATOM 707 O O . GLU A 1 93 ? 15.461 -11.914 -18.375 1 95.56 93 GLU A O 1
ATOM 712 N N . LYS A 1 94 ? 14.953 -12.438 -16.281 1 94.94 94 LYS A N 1
ATOM 713 C CA . LYS A 1 94 ? 16.188 -13.172 -16.031 1 94.94 94 LYS A CA 1
ATOM 714 C C . LYS A 1 94 ? 15.914 -14.477 -15.297 1 94.94 94 LYS A C 1
ATOM 716 O O . LYS A 1 94 ? 14.852 -14.641 -14.688 1 94.94 94 LYS A O 1
ATOM 721 N N . ASN A 1 95 ? 16.891 -15.438 -15.484 1 93.44 95 ASN A N 1
ATOM 722 C CA . ASN A 1 95 ? 16.812 -16.594 -14.594 1 93.44 95 ASN A CA 1
ATOM 723 C C . ASN A 1 95 ? 17.234 -16.234 -13.172 1 93.44 95 ASN A C 1
ATOM 725 O O . ASN A 1 95 ? 17.703 -15.125 -12.922 1 93.44 95 ASN A O 1
ATOM 729 N N . ALA A 1 96 ? 17.062 -17.094 -12.258 1 93.88 96 ALA A N 1
ATOM 730 C CA . ALA A 1 96 ? 17.281 -16.828 -10.836 1 93.88 96 ALA A CA 1
ATOM 731 C C . ALA A 1 96 ? 18.719 -16.359 -10.586 1 93.88 96 ALA A C 1
ATOM 733 O O . ALA A 1 96 ? 18.938 -15.375 -9.883 1 93.88 96 ALA A O 1
ATOM 734 N N . ASP A 1 97 ? 19.719 -17.078 -11.18 1 94.88 97 ASP A N 1
ATOM 735 C CA . ASP A 1 97 ? 21.125 -16.75 -10.938 1 94.88 97 ASP A CA 1
ATOM 736 C C . ASP A 1 97 ? 21.469 -15.375 -11.492 1 94.88 97 ASP A C 1
ATOM 738 O O . ASP A 1 97 ? 22.156 -14.586 -10.82 1 94.88 97 ASP A O 1
ATOM 742 N N . GLU A 1 98 ? 21.016 -15.086 -12.633 1 96 98 GLU A N 1
ATOM 743 C CA . GLU A 1 98 ? 21.266 -13.781 -13.234 1 96 98 GLU A CA 1
ATOM 744 C C . GLU A 1 98 ? 20.578 -12.672 -12.453 1 96 98 GLU A C 1
ATOM 746 O O . GLU A 1 98 ? 21.125 -11.578 -12.312 1 96 98 GLU A O 1
ATOM 751 N N . ALA A 1 99 ? 19.359 -12.883 -12.047 1 96.44 99 ALA A N 1
ATOM 752 C CA . ALA A 1 99 ? 18.625 -11.914 -11.242 1 96.44 99 ALA A CA 1
ATOM 753 C C . ALA A 1 99 ? 19.359 -11.594 -9.945 1 96.44 99 ALA A C 1
ATOM 755 O O . ALA A 1 99 ? 19.516 -10.422 -9.586 1 96.44 99 ALA A O 1
ATOM 756 N N . ILE A 1 100 ? 19.828 -12.633 -9.281 1 96.25 100 ILE A N 1
ATOM 757 C CA . ILE A 1 100 ? 20.547 -12.461 -8.031 1 96.25 100 ILE A CA 1
ATOM 758 C C . ILE A 1 100 ? 21.812 -11.617 -8.266 1 96.25 100 ILE A C 1
ATOM 760 O O . ILE A 1 100 ? 22.125 -10.727 -7.48 1 96.25 100 ILE A O 1
ATOM 764 N N . GLU A 1 101 ? 22.5 -11.914 -9.344 1 97.19 101 GLU A N 1
ATOM 765 C CA . GLU A 1 101 ? 23.703 -11.148 -9.672 1 97.19 101 GLU A CA 1
ATOM 766 C C . GLU A 1 101 ? 23.375 -9.68 -9.906 1 97.19 101 GLU A C 1
ATOM 768 O O . GLU A 1 101 ? 24.094 -8.797 -9.445 1 97.19 101 GLU A O 1
ATOM 773 N N . THR A 1 102 ? 22.297 -9.445 -10.617 1 96.88 102 THR A N 1
ATOM 774 C CA . THR A 1 102 ? 21.875 -8.078 -10.883 1 96.88 102 THR A CA 1
ATOM 775 C C . THR A 1 102 ? 21.547 -7.348 -9.578 1 96.88 102 THR A C 1
ATOM 777 O O . THR A 1 102 ? 21.969 -6.203 -9.383 1 96.88 102 THR A O 1
ATOM 780 N N . LEU A 1 103 ? 20.859 -7.992 -8.711 1 97.38 103 LEU A N 1
ATOM 781 C CA . LEU A 1 103 ? 20.469 -7.402 -7.438 1 97.38 103 LEU A CA 1
ATOM 782 C C . LEU A 1 103 ? 21.703 -7.129 -6.57 1 97.38 103 LEU A C 1
ATOM 784 O O . LEU A 1 103 ? 21.766 -6.109 -5.879 1 97.38 103 LEU A O 1
ATOM 788 N N . LYS A 1 104 ? 22.656 -7.996 -6.621 1 97.19 104 LYS A N 1
ATOM 789 C CA . LYS A 1 104 ? 23.891 -7.809 -5.867 1 97.19 104 LYS A CA 1
ATOM 790 C C . LYS A 1 104 ? 24.672 -6.594 -6.371 1 97.19 104 LYS A C 1
ATOM 792 O O . LYS A 1 104 ? 25.203 -5.816 -5.578 1 97.19 104 LYS A O 1
ATOM 797 N N . ARG A 1 105 ? 24.703 -6.52 -7.617 1 96.75 105 ARG A N 1
ATOM 798 C CA . ARG A 1 105 ? 25.375 -5.363 -8.211 1 96.75 105 ARG A CA 1
ATOM 799 C C . ARG A 1 105 ? 24.688 -4.066 -7.809 1 96.75 105 ARG A C 1
ATOM 801 O O . ARG A 1 105 ? 25.344 -3.082 -7.469 1 96.75 105 ARG A O 1
ATOM 808 N N . ARG A 1 106 ? 23.391 -4.113 -7.836 1 96.31 106 ARG A N 1
ATOM 809 C CA . ARG A 1 106 ? 22.609 -2.939 -7.438 1 96.31 106 ARG A CA 1
ATOM 810 C C . ARG A 1 106 ? 22.844 -2.605 -5.969 1 96.31 106 ARG A C 1
ATOM 812 O O . ARG A 1 106 ? 23.047 -1.442 -5.613 1 96.31 106 ARG A O 1
ATOM 819 N N . LYS A 1 107 ? 22.828 -3.598 -5.199 1 97.75 107 LYS A N 1
ATOM 820 C CA . LYS A 1 107 ? 23.078 -3.398 -3.775 1 97.75 107 LYS A CA 1
ATOM 821 C C . LYS A 1 107 ? 24.438 -2.758 -3.545 1 97.75 107 LYS A C 1
ATOM 823 O O . LYS A 1 107 ? 24.578 -1.865 -2.707 1 97.75 107 LYS A O 1
ATOM 828 N N . GLU A 1 108 ? 25.438 -3.223 -4.293 1 98.19 108 GLU A N 1
ATOM 829 C CA . GLU A 1 108 ? 26.781 -2.674 -4.172 1 98.19 108 GLU A CA 1
ATOM 830 C C . GLU A 1 108 ? 26.812 -1.192 -4.535 1 98.19 108 GLU A C 1
ATOM 832 O O . GLU A 1 108 ? 27.453 -0.393 -3.85 1 98.19 108 GLU A O 1
ATOM 837 N N . GLN A 1 109 ? 26.125 -0.867 -5.547 1 97.75 109 GLN A N 1
ATOM 838 C CA . GLN A 1 109 ? 26.047 0.53 -5.965 1 97.75 109 GLN A CA 1
ATOM 839 C C . GLN A 1 109 ? 25.391 1.39 -4.891 1 97.75 109 GLN A C 1
ATOM 841 O O . GLN A 1 109 ? 25.891 2.475 -4.566 1 97.75 109 GLN A O 1
ATOM 846 N N . LEU A 1 110 ? 24.312 0.896 -4.375 1 98 110 LEU A N 1
ATOM 847 C CA . LEU A 1 110 ? 23.594 1.616 -3.334 1 98 110 LEU A CA 1
ATOM 848 C C . LEU A 1 110 ? 24.453 1.761 -2.078 1 98 110 LEU A C 1
ATOM 850 O O . LEU A 1 110 ? 24.422 2.799 -1.414 1 98 110 LEU A O 1
ATOM 854 N N . THR A 1 111 ? 25.188 0.715 -1.776 1 98.56 111 THR A N 1
ATOM 855 C CA . THR A 1 111 ? 26.062 0.743 -0.605 1 98.56 111 THR A CA 1
ATOM 856 C C . THR A 1 111 ? 27.141 1.813 -0.755 1 98.56 111 THR A C 1
ATOM 858 O O . THR A 1 111 ? 27.453 2.529 0.201 1 98.56 111 THR A O 1
ATOM 861 N N . LYS A 1 112 ? 27.641 1.92 -1.953 1 98.62 112 LYS A N 1
ATOM 862 C CA . LYS A 1 112 ? 28.641 2.957 -2.223 1 98.62 112 LYS A CA 1
ATOM 863 C C . LYS A 1 112 ? 28.031 4.348 -2.061 1 98.62 112 LYS A C 1
ATOM 865 O O . LYS A 1 112 ? 28.672 5.242 -1.494 1 98.62 112 LYS A O 1
ATOM 870 N N . ILE A 1 113 ? 26.828 4.477 -2.539 1 98.44 113 ILE A N 1
ATOM 871 C CA . ILE A 1 113 ? 26.141 5.75 -2.41 1 98.44 113 ILE A CA 1
ATOM 872 C C . ILE A 1 113 ? 25.938 6.078 -0.933 1 98.44 113 ILE A C 1
ATOM 874 O O . ILE A 1 113 ? 26.172 7.211 -0.505 1 98.44 113 ILE A O 1
ATOM 878 N N . LEU A 1 114 ? 25.531 5.07 -0.209 1 98.62 114 LEU A N 1
ATOM 879 C CA . LEU A 1 114 ? 25.297 5.25 1.221 1 98.62 114 LEU A CA 1
ATOM 880 C C . LEU A 1 114 ? 26.578 5.676 1.926 1 98.62 114 LEU A C 1
ATOM 882 O O . LEU A 1 114 ? 26.547 6.559 2.789 1 98.62 114 LEU A O 1
ATOM 886 N N . GLU A 1 115 ? 27.672 5.082 1.546 1 98.44 115 GLU A N 1
ATOM 887 C CA . GLU A 1 115 ? 28.969 5.422 2.125 1 98.44 115 GLU A CA 1
ATOM 888 C C . GLU A 1 115 ? 29.344 6.867 1.811 1 98.44 115 GLU A C 1
ATOM 890 O O . GLU A 1 115 ? 29.844 7.582 2.678 1 98.44 115 GLU A O 1
ATOM 895 N N . GLN A 1 116 ? 29.094 7.277 0.629 1 98.5 116 GLN A N 1
ATOM 896 C CA . GLN A 1 116 ? 29.391 8.648 0.23 1 98.5 116 GLN A CA 1
ATOM 897 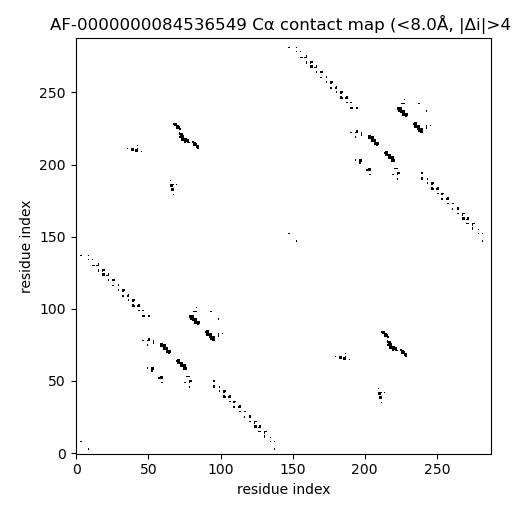C C . GLN A 1 116 ? 28.531 9.641 1.011 1 98.5 116 GLN A C 1
ATOM 899 O O . GLN A 1 116 ? 29.016 10.68 1.449 1 98.5 116 GLN A O 1
ATOM 904 N N . MET A 1 117 ? 27.297 9.258 1.178 1 98.56 117 MET A N 1
ATOM 905 C CA . MET A 1 117 ? 26.391 10.117 1.937 1 98.56 117 MET A CA 1
ATOM 906 C C . MET A 1 117 ? 26.812 10.203 3.396 1 98.56 117 MET A C 1
ATOM 908 O O . MET A 1 117 ? 26.703 11.266 4.016 1 98.56 117 MET A O 1
ATOM 912 N N . SER A 1 118 ? 27.281 9.141 3.912 1 98.12 118 SER A N 1
ATOM 913 C CA . SER A 1 118 ? 27.75 9.109 5.293 1 98.12 118 SER A CA 1
ATOM 914 C C . SER A 1 118 ? 28.969 10.016 5.477 1 98.12 118 SER A C 1
ATOM 916 O O . SER A 1 118 ? 29.078 10.727 6.473 1 98.12 118 SER A O 1
ATOM 918 N N . ALA A 1 119 ? 29.859 10 4.508 1 98.25 119 ALA A N 1
ATOM 919 C CA . ALA A 1 119 ? 31.031 10.867 4.547 1 98.25 119 ALA A CA 1
ATOM 920 C C . ALA A 1 119 ? 30.625 12.336 4.496 1 98.25 119 ALA A C 1
ATOM 922 O O . ALA A 1 119 ? 31.172 13.164 5.23 1 98.25 119 ALA A O 1
ATOM 923 N N . SER A 1 120 ? 29.656 12.609 3.656 1 98.38 120 SER A N 1
ATOM 924 C CA . SER A 1 120 ? 29.156 13.977 3.553 1 98.38 120 SER A CA 1
ATOM 925 C C . SER A 1 120 ? 28.5 14.422 4.852 1 98.38 120 SER A C 1
ATOM 927 O O . SER A 1 120 ? 28.688 15.555 5.293 1 98.38 120 SER A O 1
ATOM 929 N N . LEU A 1 121 ? 27.703 13.531 5.391 1 98.44 121 LEU A N 1
ATOM 930 C CA . LEU A 1 121 ? 27.031 13.836 6.652 1 98.44 121 LEU A CA 1
ATOM 931 C C . LEU A 1 121 ? 28.047 14.172 7.738 1 98.44 121 LEU A C 1
ATOM 933 O O . LEU A 1 121 ? 27.875 15.133 8.484 1 98.44 121 LEU A O 1
ATOM 937 N N . THR A 1 122 ? 29.156 13.469 7.82 1 97.94 122 THR A N 1
ATOM 938 C CA . THR A 1 122 ? 30.219 13.695 8.797 1 97.94 122 THR A CA 1
ATOM 939 C C . THR A 1 122 ? 30.844 15.07 8.594 1 97.94 122 THR A C 1
ATOM 941 O O . THR A 1 122 ? 31.125 15.773 9.57 1 97.94 122 THR A O 1
ATOM 944 N N . LYS A 1 123 ? 30.984 15.43 7.355 1 98 123 LYS A N 1
ATOM 945 C CA . LYS A 1 123 ? 31.547 16.734 7.051 1 98 123 LYS A CA 1
ATOM 946 C C . LYS A 1 123 ? 30.641 17.859 7.559 1 98 123 LYS A C 1
ATOM 948 O O . LYS A 1 123 ? 31.125 18.859 8.109 1 98 123 LYS A O 1
ATOM 953 N N . TYR A 1 124 ? 29.344 17.641 7.344 1 97.75 124 TYR A N 1
ATOM 954 C CA . TYR A 1 124 ? 28.406 18.656 7.82 1 97.75 124 TYR A CA 1
ATOM 955 C C . TYR A 1 124 ? 28.406 18.719 9.344 1 97.75 124 TYR A C 1
ATOM 957 O O . TYR A 1 124 ? 28.359 19.812 9.914 1 97.75 124 TYR A O 1
ATOM 965 N N . ILE A 1 125 ? 28.516 17.641 9.992 1 97.56 125 ILE A N 1
ATOM 966 C CA . ILE A 1 125 ? 28.531 17.594 11.453 1 97.56 125 ILE A CA 1
ATOM 967 C C . ILE A 1 125 ? 29.797 18.266 11.977 1 97.56 125 ILE A C 1
ATOM 969 O O . ILE A 1 125 ? 29.734 19.078 12.906 1 97.56 125 ILE A O 1
ATOM 973 N N . GLN A 1 126 ? 30.922 18.047 11.375 1 97.44 126 GLN A N 1
ATOM 974 C CA . GLN A 1 126 ? 32.188 18.672 11.75 1 97.44 126 GLN A CA 1
ATOM 975 C C . GLN A 1 126 ? 32.156 20.172 11.492 1 97.44 126 GLN A C 1
ATOM 977 O O . GLN A 1 126 ? 32.656 20.953 12.297 1 97.44 126 GLN A O 1
ATOM 982 N N . GLY A 1 127 ? 31.516 20.469 10.383 1 97.19 127 GLY A N 1
ATOM 983 C CA . GLY A 1 127 ? 31.344 21.875 10.094 1 97.19 127 GLY A CA 1
ATOM 984 C C . GLY A 1 127 ? 30.516 22.609 11.133 1 97.19 127 GLY A C 1
ATOM 985 O O . GLY A 1 127 ? 30.875 23.719 11.547 1 97.19 127 GLY A O 1
ATOM 986 N N . MET A 1 128 ? 29.484 22 11.539 1 97.06 128 MET A N 1
ATOM 987 C CA . MET A 1 128 ? 28.641 22.578 12.578 1 97.06 128 MET A CA 1
ATOM 988 C C . MET A 1 128 ? 29.406 22.734 13.883 1 97.06 128 MET A C 1
ATOM 990 O O . MET A 1 128 ? 29.281 23.75 14.57 1 97.06 128 MET A O 1
ATOM 994 N N . GLN A 1 129 ? 30.219 21.797 14.219 1 96.62 129 GLN A N 1
ATOM 995 C CA . GLN A 1 129 ? 31.016 21.844 15.438 1 96.62 129 GLN A CA 1
ATOM 996 C C . GLN A 1 129 ? 32.062 22.953 15.375 1 96.62 129 GLN A C 1
ATOM 998 O O . GLN A 1 129 ? 32.281 23.656 16.359 1 96.62 129 GLN A O 1
ATOM 1003 N N . ALA A 1 130 ? 32.688 23.109 14.227 1 96.75 130 ALA A N 1
ATOM 1004 C CA . ALA A 1 130 ? 33.656 24.188 14.031 1 96.75 130 ALA A CA 1
ATOM 1005 C C . ALA A 1 130 ? 33 25.547 14.188 1 96.75 130 ALA A C 1
ATOM 1007 O O . ALA A 1 130 ? 33.562 26.453 14.797 1 96.75 130 ALA A O 1
ATOM 1008 N N . LEU A 1 131 ? 31.781 25.656 13.641 1 95.81 131 LEU A N 1
ATOM 1009 C CA . LEU A 1 131 ? 31.047 26.922 13.742 1 95.81 131 LEU A CA 1
ATOM 1010 C C . LEU A 1 131 ? 30.672 27.203 15.195 1 95.81 131 LEU A C 1
ATOM 1012 O O . LEU A 1 131 ? 30.703 28.359 15.633 1 95.81 131 LEU A O 1
ATOM 1016 N N . GLU A 1 132 ? 30.312 26.203 15.922 1 95.25 132 GLU A N 1
ATOM 1017 C CA . GLU A 1 132 ? 29.984 26.344 17.344 1 95.25 132 GLU A CA 1
ATOM 1018 C C . GLU A 1 132 ? 31.188 26.797 18.141 1 95.25 132 GLU A C 1
ATOM 1020 O O . GLU A 1 132 ? 31.078 27.641 19.031 1 95.25 132 GLU A O 1
ATOM 1025 N N . ALA A 1 133 ? 32.344 26.266 17.875 1 94.12 133 ALA A N 1
ATOM 1026 C CA . ALA A 1 133 ? 33.594 26.625 18.562 1 94.12 133 ALA A CA 1
ATOM 1027 C C . ALA A 1 133 ? 33.969 28.078 18.281 1 94.12 133 ALA A C 1
ATOM 1029 O O . ALA A 1 133 ? 34.375 28.812 19.172 1 94.12 133 ALA A O 1
ATOM 1030 N N . GLU A 1 134 ? 33.75 28.469 17.062 1 93.06 134 GLU A N 1
ATOM 1031 C CA . GLU A 1 134 ? 34.031 29.844 16.688 1 93.06 134 GLU A CA 1
ATOM 1032 C C . GLU A 1 134 ? 33.094 30.812 17.391 1 93.06 134 GLU A C 1
ATOM 1034 O O . GLU A 1 134 ? 33.5 31.875 17.859 1 93.06 134 GLU A O 1
ATOM 1039 N N . ALA A 1 135 ? 31.812 30.422 17.453 1 91 135 ALA A N 1
ATOM 1040 C CA . ALA A 1 135 ? 30.812 31.25 18.141 1 91 135 ALA A CA 1
ATOM 1041 C C . ALA A 1 135 ? 31.141 31.391 19.625 1 91 135 ALA A C 1
ATOM 1043 O O . ALA A 1 135 ? 30.984 32.469 20.203 1 91 135 ALA A O 1
ATOM 1044 N N . ALA A 1 136 ? 31.594 30.344 20.234 1 89.75 136 ALA A N 1
ATOM 1045 C CA . ALA A 1 136 ? 31.953 30.359 21.641 1 89.75 136 ALA A CA 1
ATOM 1046 C C . ALA A 1 136 ? 33.125 31.281 21.906 1 89.75 136 ALA A C 1
ATOM 1048 O O . ALA A 1 136 ? 33.156 32 22.906 1 89.75 136 ALA A O 1
ATOM 1049 N N . LYS A 1 137 ? 34.125 31.391 21 1 88.5 137 LYS A N 1
ATOM 1050 C CA . LYS A 1 137 ? 35.281 32.25 21.109 1 88.5 137 LYS A CA 1
ATOM 1051 C C . LYS A 1 137 ? 34.875 33.719 21.016 1 88.5 137 LYS A C 1
ATOM 1053 O O . LYS A 1 137 ? 35.438 34.562 21.719 1 88.5 137 LYS A O 1
ATOM 1058 N N . LEU A 1 138 ? 33.875 33.875 20.172 1 84.69 138 LEU A N 1
ATOM 1059 C CA . LEU A 1 138 ? 33.438 35.25 19.953 1 84.69 138 LEU A CA 1
ATOM 1060 C C . LEU A 1 138 ? 32.625 35.781 21.141 1 84.69 138 LEU A C 1
ATOM 1062 O O . LEU A 1 138 ? 32.594 36.969 21.422 1 84.69 138 LEU A O 1
ATOM 1066 N N . GLN A 1 139 ? 31.938 34.875 21.859 1 80.69 139 GLN A N 1
ATOM 1067 C CA . GLN A 1 139 ? 31.078 35.281 22.969 1 80.69 139 GLN A CA 1
ATOM 1068 C C . GLN A 1 139 ? 31.859 35.375 24.266 1 80.69 139 GLN A C 1
ATOM 1070 O O . GLN A 1 139 ? 31.359 35.906 25.25 1 80.69 139 GLN A O 1
ATOM 1075 N N . GLN A 1 140 ? 33.125 34.875 24.375 1 75.06 140 GLN A N 1
ATOM 1076 C CA . GLN A 1 140 ? 33.906 34.969 25.594 1 75.06 140 GLN A CA 1
ATOM 1077 C C . GLN A 1 140 ? 34.406 36.375 25.797 1 75.06 140 GLN A C 1
ATOM 1079 O O . GLN A 1 140 ? 35 36.969 24.891 1 75.06 140 GLN A O 1
ATOM 1084 N N . PRO A 1 141 ? 33.969 37.219 26.734 1 62.16 141 PRO A N 1
ATOM 1085 C CA . PRO A 1 141 ? 34.5 38.531 27.109 1 62.16 141 PRO A CA 1
ATOM 1086 C C . PRO A 1 141 ? 36 38.531 27.312 1 62.16 141 PRO A C 1
ATOM 1088 O O . PRO A 1 141 ? 36.562 37.5 27.75 1 62.16 141 PRO A O 1
ATOM 1091 N N . SER A 1 142 ? 36.906 39.188 26.422 1 52.09 142 SER A N 1
ATOM 1092 C CA . SER A 1 142 ? 38.312 39.438 26.734 1 52.09 142 SER A CA 1
ATOM 1093 C C . SER A 1 142 ? 38.5 39.875 28.172 1 52.09 142 SER A C 1
ATOM 1095 O O . SER A 1 142 ? 37.906 40.875 28.609 1 52.09 142 SER A O 1
ATOM 1097 N N . GLN A 1 143 ? 38.25 39.094 29.156 1 50.16 143 GLN A N 1
ATOM 1098 C CA . GLN A 1 143 ? 38.688 39.594 30.453 1 50.16 143 GLN A CA 1
ATOM 1099 C C . GLN A 1 143 ? 40.125 40.094 30.391 1 50.16 143 GLN A C 1
ATOM 1101 O O . GLN A 1 143 ? 40.656 40.594 31.375 1 50.16 143 GLN A O 1
ATOM 1106 N N . ALA A 1 144 ? 40.781 40.781 29.375 1 40.62 144 ALA A N 1
ATOM 1107 C CA . ALA A 1 144 ? 41.719 41.75 29.922 1 40.62 144 ALA A CA 1
ATOM 1108 C C . ALA A 1 144 ? 41 43 30.375 1 40.62 144 ALA A C 1
ATOM 1110 O O . ALA A 1 144 ? 39.938 43.344 29.828 1 40.62 144 ALA A O 1
ATOM 1111 N N . MET B 1 1 ? -43.062 42.438 21.188 1 42 1 MET B N 1
ATOM 1112 C CA . MET B 1 1 ? -42.188 42.062 20.078 1 42 1 MET B CA 1
ATOM 1113 C C . MET B 1 1 ? -41.062 41.156 20.578 1 42 1 MET B C 1
ATOM 1115 O O . MET B 1 1 ? -40.312 41.5 21.5 1 42 1 MET B O 1
ATOM 1119 N N . VAL B 1 2 ? -41.094 39.844 20.641 1 52.84 2 VAL B N 1
ATOM 1120 C CA . VAL B 1 2 ? -40.25 38.906 21.375 1 52.84 2 VAL B CA 1
ATOM 1121 C C . VAL B 1 2 ? -38.781 39.156 21 1 52.84 2 VAL B C 1
ATOM 1123 O O . VAL B 1 2 ? -38.438 39.094 19.812 1 52.84 2 VAL B O 1
ATOM 1126 N N . GLU B 1 3 ? -38.125 39.938 21.625 1 53.56 3 GLU B N 1
ATOM 1127 C CA . GLU B 1 3 ? -36.688 40.219 21.5 1 53.56 3 GLU B CA 1
ATOM 1128 C C . GLU B 1 3 ? -35.875 38.938 21.25 1 53.56 3 GLU B C 1
ATOM 1130 O O . GLU B 1 3 ? -35.875 38.031 22.078 1 53.56 3 GLU B O 1
ATOM 1135 N N . VAL B 1 4 ? -35.938 38.5 20.031 1 63.81 4 VAL B N 1
ATOM 1136 C CA . VAL B 1 4 ? -35.094 37.375 19.641 1 63.81 4 VAL B CA 1
ATOM 1137 C C . VAL B 1 4 ? -33.688 37.594 20.219 1 63.81 4 VAL B C 1
ATOM 1139 O O . VAL B 1 4 ? -33 38.594 19.891 1 63.81 4 VAL B O 1
ATOM 1142 N N . SER B 1 5 ? -33.469 36.969 21.406 1 77.31 5 SER B N 1
ATOM 1143 C CA . SER B 1 5 ? -32.25 37.156 22.188 1 77.31 5 SER B CA 1
ATOM 1144 C C . SER B 1 5 ? -31.016 36.688 21.406 1 77.31 5 SER B C 1
ATOM 1146 O O . SER B 1 5 ? -31.125 35.844 20.516 1 77.31 5 SER B O 1
ATOM 1148 N N . GLU B 1 6 ? -30.078 37.625 21.344 1 83.19 6 GLU B N 1
ATOM 1149 C CA . GLU B 1 6 ? -28.75 37.281 20.891 1 83.19 6 GLU B CA 1
ATOM 1150 C C . GLU B 1 6 ? -28.406 35.812 21.234 1 83.19 6 GLU B C 1
ATOM 1152 O O . GLU B 1 6 ? -27.734 35.125 20.453 1 83.19 6 GLU B O 1
ATOM 1157 N N . GLU B 1 7 ? -29.094 35.375 22.312 1 86.19 7 GLU B N 1
ATOM 1158 C CA . GLU B 1 7 ? -28.859 34 22.781 1 86.19 7 GLU B CA 1
ATOM 1159 C C . GLU B 1 7 ? -29.531 32.969 21.859 1 86.19 7 GLU B C 1
ATOM 1161 O O . GLU B 1 7 ? -28.984 31.906 21.625 1 86.19 7 GLU B O 1
ATOM 1166 N N . ASP B 1 8 ? -30.672 33.375 21.266 1 87.44 8 ASP B N 1
ATOM 1167 C CA . ASP B 1 8 ? -31.406 32.469 20.375 1 87.44 8 ASP B CA 1
ATOM 1168 C C . ASP B 1 8 ? -30.641 32.25 19.078 1 87.44 8 ASP B C 1
ATOM 1170 O O . ASP B 1 8 ? -30.562 31.125 18.594 1 87.44 8 ASP B O 1
ATOM 1174 N N . ILE B 1 9 ? -30.047 33.281 18.625 1 87.38 9 ILE B N 1
ATOM 1175 C CA . ILE B 1 9 ? -29.297 33.219 17.359 1 87.38 9 ILE B CA 1
ATOM 1176 C C . ILE B 1 9 ? -28.047 32.375 17.562 1 87.38 9 ILE B C 1
ATOM 1178 O O . ILE B 1 9 ? -27.688 31.562 16.703 1 87.38 9 ILE B O 1
ATOM 1182 N N . ARG B 1 10 ? -27.422 32.5 18.719 1 89.75 10 ARG B N 1
ATOM 1183 C CA . ARG B 1 10 ? -26.219 31.734 19.047 1 89.75 10 ARG B CA 1
ATOM 1184 C C . ARG B 1 10 ? -26.547 30.25 19.156 1 89.75 10 ARG B C 1
ATOM 1186 O O . ARG B 1 10 ? -25.766 29.406 18.688 1 89.75 10 ARG B O 1
ATOM 1193 N N . ASN B 1 11 ? -27.703 29.953 19.766 1 93.19 11 ASN B N 1
ATOM 1194 C CA . ASN B 1 11 ? -28.141 28.562 19.906 1 93.19 11 ASN B CA 1
ATOM 1195 C C . ASN B 1 11 ? -28.438 27.922 18.547 1 93.19 11 ASN B C 1
ATOM 1197 O O . ASN B 1 11 ? -28.078 26.766 18.312 1 93.19 11 ASN B O 1
ATOM 1201 N N . LEU B 1 12 ? -28.984 28.672 17.672 1 93.06 12 LEU B N 1
ATOM 1202 C CA . LEU B 1 12 ? -29.297 28.188 16.328 1 93.06 12 LEU B CA 1
ATOM 1203 C C . LEU B 1 12 ? -28.031 27.922 15.547 1 93.06 12 LEU B C 1
ATOM 1205 O O . LEU B 1 12 ? -27.938 26.906 14.852 1 93.06 12 LEU B O 1
ATOM 1209 N N . ALA B 1 13 ? -27.109 28.766 15.719 1 93.38 13 ALA B N 1
ATOM 1210 C CA . ALA B 1 13 ? -25.844 28.625 15.016 1 93.38 13 ALA B CA 1
ATOM 1211 C C . ALA B 1 13 ? -25.078 27.406 15.508 1 93.38 13 ALA B C 1
ATOM 1213 O O . ALA B 1 13 ? -24.469 26.688 14.719 1 93.38 13 ALA B O 1
ATOM 1214 N N . ALA B 1 14 ? -25.188 27.172 16.844 1 95.81 14 ALA B N 1
ATOM 1215 C CA . ALA B 1 14 ? -24.5 26.016 17.422 1 95.81 14 ALA B CA 1
ATOM 1216 C C . ALA B 1 14 ? -25.109 24.703 16.922 1 95.81 14 ALA B C 1
ATOM 1218 O O . ALA B 1 14 ? -24.391 23.766 16.609 1 95.81 14 ALA B O 1
ATOM 1219 N N . ARG B 1 15 ? -26.375 24.734 16.828 1 96.31 15 ARG B N 1
ATOM 1220 C CA . ARG B 1 15 ? -27.062 23.547 16.328 1 96.31 15 ARG B CA 1
ATOM 1221 C C . ARG B 1 15 ? -26.766 23.312 14.859 1 96.31 15 ARG B C 1
ATOM 1223 O O . ARG B 1 15 ? -26.547 22.172 14.445 1 96.31 15 ARG B O 1
ATOM 1230 N N . HIS B 1 16 ? -26.719 24.406 14.125 1 96.69 16 HIS B N 1
ATOM 1231 C CA . HIS B 1 16 ? -26.391 24.312 12.711 1 96.69 16 HIS B CA 1
ATOM 1232 C C . HIS B 1 16 ? -25 23.734 12.508 1 96.69 16 HIS B C 1
ATOM 1234 O O . HIS B 1 16 ? -24.797 22.859 11.664 1 96.69 16 HIS B O 1
ATOM 1240 N N . GLN B 1 17 ? -24.109 24.172 13.32 1 96.88 17 GLN B N 1
ATOM 1241 C CA . GLN B 1 17 ? -22.734 23.688 13.242 1 96.88 17 GLN B CA 1
ATOM 1242 C C . GLN B 1 17 ? -22.641 22.203 13.609 1 96.88 17 GLN B C 1
ATOM 1244 O O . GLN B 1 17 ? -21.891 21.453 13 1 96.88 17 GLN B O 1
ATOM 1249 N N . GLU B 1 18 ? -23.484 21.828 14.594 1 97.5 18 GLU B N 1
ATOM 1250 C CA . GLU B 1 18 ? -23.531 20.422 14.984 1 97.5 18 GLU B CA 1
ATOM 1251 C C . GLU B 1 18 ? -24.016 19.547 13.836 1 97.5 18 GLU B C 1
ATOM 1253 O O . GLU B 1 18 ? -23.422 18.516 13.547 1 97.5 18 GLU B O 1
ATOM 1258 N N . PHE B 1 19 ? -25.016 20 13.164 1 97.5 19 PHE B N 1
ATOM 1259 C CA . PHE B 1 19 ? -25.562 19.25 12.031 1 97.5 19 PHE B CA 1
ATOM 1260 C C . PHE B 1 19 ? -24.547 19.172 10.898 1 97.5 19 PHE B C 1
ATOM 1262 O O . PHE B 1 19 ? -24.406 18.125 10.258 1 97.5 19 PHE B O 1
ATOM 1269 N N . GLN B 1 20 ? -23.859 20.188 10.75 1 97.44 20 GLN B N 1
ATOM 1270 C CA . GLN B 1 20 ? -22.859 20.234 9.703 1 97.44 20 GLN B CA 1
ATOM 1271 C C . GLN B 1 20 ? -21.734 19.234 9.977 1 97.44 20 GLN B C 1
ATOM 1273 O O . GLN B 1 20 ? -21.297 18.5 9.078 1 97.44 20 GLN B O 1
ATOM 1278 N N . ARG B 1 21 ? -21.312 19.172 11.18 1 98 21 ARG B N 1
ATOM 1279 C CA . ARG B 1 21 ? -20.266 18.234 11.562 1 98 21 ARG B CA 1
ATOM 1280 C C . ARG B 1 21 ? -20.734 16.797 11.383 1 98 21 ARG B C 1
ATOM 1282 O O . ARG B 1 21 ? -19.984 15.953 10.875 1 98 21 ARG B O 1
ATOM 1289 N N . GLN B 1 22 ? -21.953 16.547 11.766 1 97.94 22 GLN B N 1
ATOM 1290 C CA . GLN B 1 22 ? -22.5 15.203 11.625 1 97.94 22 GLN B CA 1
ATOM 1291 C C . GLN B 1 22 ? -22.625 14.812 10.156 1 97.94 22 GLN B C 1
ATOM 1293 O O . GLN B 1 22 ? -22.297 13.68 9.781 1 97.94 22 GLN B O 1
ATOM 1298 N N . ALA B 1 23 ? -23.047 15.719 9.367 1 98.06 23 ALA B N 1
ATOM 1299 C CA . ALA B 1 23 ? -23.188 15.461 7.938 1 98.06 23 ALA B CA 1
ATOM 1300 C C . ALA B 1 23 ? -21.844 15.148 7.301 1 98.06 23 ALA B C 1
ATOM 1302 O O . ALA B 1 23 ? -21.719 14.227 6.488 1 98.06 23 ALA B O 1
ATOM 1303 N N . GLU B 1 24 ? -20.875 15.898 7.73 1 98 24 GLU B N 1
ATOM 1304 C CA . GLU B 1 24 ? -19.531 15.688 7.191 1 98 24 GLU B CA 1
ATOM 1305 C C . GLU B 1 24 ? -18.984 14.32 7.605 1 98 24 GLU B C 1
ATOM 1307 O O . GLU B 1 24 ? -18.375 13.625 6.793 1 98 24 GLU B O 1
ATOM 1312 N N . SER B 1 25 ? -19.266 14.016 8.82 1 98 25 SER B N 1
ATOM 1313 C CA . SER B 1 25 ? -18.828 12.711 9.312 1 98 25 SER B CA 1
ATOM 1314 C C . SER B 1 25 ? -19.516 11.586 8.555 1 98 25 SER B C 1
ATOM 1316 O O . SER B 1 25 ? -18.875 10.602 8.18 1 98 25 SER B O 1
ATOM 1318 N N . LEU B 1 26 ? -20.719 11.766 8.273 1 98.25 26 LEU B N 1
ATOM 1319 C CA . LEU B 1 26 ? -21.5 10.75 7.566 1 98.25 26 LEU B CA 1
ATOM 1320 C C . LEU B 1 26 ? -21.016 10.602 6.129 1 98.25 26 LEU B C 1
ATOM 1322 O O . LEU B 1 26 ? -20.938 9.484 5.613 1 98.25 26 LEU B O 1
ATOM 1326 N N . ARG B 1 27 ? -20.719 11.68 5.527 1 98.25 27 ARG B N 1
ATOM 1327 C CA . ARG B 1 27 ? -20.219 11.633 4.156 1 98.25 27 ARG B CA 1
ATOM 1328 C C . ARG B 1 27 ? -18.906 10.836 4.078 1 98.25 27 ARG B C 1
ATOM 1330 O O . ARG B 1 27 ? -18.719 10.055 3.148 1 98.25 27 ARG B O 1
ATOM 1337 N N . GLN B 1 28 ? -18.078 11.047 5.078 1 98.25 28 GLN B N 1
ATOM 1338 C CA . GLN B 1 28 ? -16.828 10.289 5.133 1 98.25 28 GLN B CA 1
ATOM 1339 C C . GLN B 1 28 ? -17.094 8.797 5.293 1 98.25 28 GLN B C 1
ATOM 1341 O O . GLN B 1 28 ? -16.469 7.977 4.621 1 98.25 28 GLN B O 1
ATOM 1346 N N . GLN B 1 29 ? -18.062 8.5 6.098 1 98.25 29 GLN B N 1
ATOM 1347 C CA . GLN B 1 29 ? -18.406 7.102 6.316 1 98.25 29 GLN B CA 1
ATOM 1348 C C . GLN B 1 29 ? -19 6.48 5.055 1 98.25 29 GLN B C 1
ATOM 1350 O O . GLN B 1 29 ? -18.688 5.336 4.711 1 98.25 29 GLN B O 1
ATOM 1355 N N . MET B 1 30 ? -19.797 7.227 4.488 1 98.69 30 MET B N 1
ATOM 1356 C CA . MET B 1 30 ? -20.422 6.738 3.266 1 98.69 30 MET B CA 1
ATOM 1357 C C . MET B 1 30 ? -19.375 6.418 2.201 1 98.69 30 MET B C 1
ATOM 1359 O O . MET B 1 30 ? -19.516 5.438 1.471 1 98.69 30 MET B O 1
ATOM 1363 N N . ASN B 1 31 ? -18.359 7.238 2.104 1 98.56 31 ASN B N 1
ATOM 1364 C CA . ASN B 1 31 ? -17.281 6.988 1.159 1 98.56 31 ASN B CA 1
ATOM 1365 C C . ASN B 1 31 ? -16.562 5.672 1.462 1 98.56 31 ASN B C 1
ATOM 1367 O O . ASN B 1 31 ? -16.234 4.922 0.546 1 98.56 31 ASN B O 1
ATOM 1371 N N . MET B 1 32 ? -16.438 5.434 2.688 1 98.19 32 MET B N 1
ATOM 1372 C CA . MET B 1 32 ? -15.773 4.195 3.096 1 98.19 32 MET B CA 1
ATOM 1373 C C . MET B 1 32 ? -16.641 2.984 2.738 1 98.19 32 MET B C 1
ATOM 1375 O O . MET B 1 32 ? -16.125 1.971 2.268 1 98.19 32 MET B O 1
ATOM 1379 N N . VAL B 1 33 ? -17.891 3.115 2.965 1 98.19 33 VAL B N 1
ATOM 1380 C CA . VAL B 1 33 ? -18.812 2.029 2.656 1 98.19 33 VAL B CA 1
ATOM 1381 C C . VAL B 1 33 ? -18.859 1.799 1.148 1 98.19 33 VAL B C 1
ATOM 1383 O O . VAL B 1 33 ? -18.859 0.655 0.688 1 98.19 33 VAL B O 1
ATOM 1386 N N . GLN B 1 34 ? -18.875 2.859 0.476 1 98.44 34 GLN B N 1
ATOM 1387 C CA . GLN B 1 34 ? -18.875 2.76 -0.979 1 98.44 34 GLN B CA 1
ATOM 1388 C C . GLN B 1 34 ? -17.609 2.059 -1.484 1 98.44 34 GLN B C 1
ATOM 1390 O O . GLN B 1 34 ? -17.672 1.255 -2.418 1 98.44 34 GLN B O 1
ATOM 1395 N N . ALA B 1 35 ? -16.516 2.381 -0.933 1 98 35 ALA B N 1
ATOM 1396 C CA . ALA B 1 35 ? -15.266 1.723 -1.301 1 98 35 ALA B CA 1
ATOM 1397 C C . ALA B 1 35 ? -15.328 0.223 -1.029 1 98 35 ALA B C 1
ATOM 1399 O O . ALA B 1 35 ? -14.82 -0.58 -1.814 1 98 35 ALA B O 1
ATOM 1400 N N . SER B 1 36 ? -15.961 -0.126 0.042 1 97.06 36 SER B N 1
ATOM 1401 C CA . SER B 1 36 ? -16.109 -1.532 0.399 1 97.06 36 SER B CA 1
ATOM 1402 C C . SER B 1 36 ? -17 -2.26 -0.603 1 97.06 36 SER B C 1
ATOM 1404 O O . SER B 1 36 ? -16.719 -3.391 -0.998 1 97.06 36 SER B O 1
ATOM 1406 N N . ILE B 1 37 ? -18 -1.62 -0.96 1 98.06 37 ILE B N 1
ATOM 1407 C CA . ILE B 1 37 ? -18.906 -2.189 -1.951 1 98.06 37 ILE B CA 1
ATOM 1408 C C . ILE B 1 37 ? -18.156 -2.42 -3.262 1 98.06 37 ILE B C 1
ATOM 1410 O O . ILE B 1 37 ? -18.266 -3.49 -3.867 1 98.06 37 ILE B O 1
ATOM 1414 N N . THR B 1 38 ? -17.422 -1.41 -3.674 1 98.06 38 THR B N 1
ATOM 1415 C CA . THR B 1 38 ? -16.625 -1.515 -4.895 1 98.06 38 THR B CA 1
ATOM 1416 C C . THR B 1 38 ? -15.641 -2.676 -4.805 1 98.06 38 THR B C 1
ATOM 1418 O O . THR B 1 38 ? -15.453 -3.42 -5.77 1 98.06 38 THR B O 1
ATOM 1421 N N . SER B 1 39 ? -15.047 -2.803 -3.67 1 97.44 39 SER B N 1
ATOM 1422 C CA . SER B 1 39 ? -14.102 -3.891 -3.443 1 97.44 39 SER B CA 1
ATOM 1423 C C . SER B 1 39 ? -14.781 -5.25 -3.576 1 97.44 39 SER B C 1
ATOM 1425 O O . SER B 1 39 ? -14.211 -6.18 -4.148 1 97.44 39 SER B O 1
ATOM 1427 N N . CYS B 1 40 ? -15.977 -5.379 -3.096 1 96.94 40 CYS B N 1
ATOM 1428 C CA . CYS B 1 40 ? -16.766 -6.598 -3.238 1 96.94 40 CYS B CA 1
ATOM 1429 C C . CYS B 1 40 ? -17.016 -6.918 -4.707 1 96.94 40 CYS B C 1
ATOM 1431 O O . CYS B 1 40 ? -16.859 -8.062 -5.133 1 96.94 40 CYS B O 1
ATOM 1433 N N . ASP B 1 41 ? -17.375 -5.945 -5.383 1 97.75 41 ASP B N 1
ATOM 1434 C CA . ASP B 1 41 ? -17.641 -6.113 -6.809 1 97.75 41 ASP B CA 1
ATOM 1435 C C . ASP B 1 41 ? -16.391 -6.586 -7.551 1 97.75 41 ASP B C 1
ATOM 1437 O O . ASP B 1 41 ? -16.469 -7.492 -8.383 1 97.75 41 ASP B O 1
ATOM 1441 N N . GLN B 1 42 ? -15.328 -5.953 -7.176 1 97.56 42 GLN B N 1
ATOM 1442 C CA . GLN B 1 42 ? -14.07 -6.324 -7.82 1 97.56 42 GLN B CA 1
ATOM 1443 C C . GLN B 1 42 ? -13.711 -7.777 -7.527 1 97.56 42 GLN B C 1
ATOM 1445 O O . GLN B 1 42 ? -13.289 -8.508 -8.43 1 97.56 42 GLN B O 1
ATOM 1450 N N . ALA B 1 43 ? -13.828 -8.195 -6.359 1 97.06 43 ALA B N 1
ATOM 1451 C CA . ALA B 1 43 ? -13.555 -9.578 -5.98 1 97.06 43 ALA B CA 1
ATOM 1452 C C . ALA B 1 43 ? -14.453 -10.547 -6.742 1 97.06 43 ALA B C 1
ATOM 1454 O O . ALA B 1 43 ? -13.984 -11.562 -7.266 1 97.06 43 ALA B O 1
ATOM 1455 N N . THR B 1 44 ? -15.695 -10.211 -6.805 1 97 44 THR B N 1
ATOM 1456 C CA . THR B 1 44 ? -16.672 -11.047 -7.5 1 97 44 THR B CA 1
ATOM 1457 C C . THR B 1 44 ? -16.297 -11.188 -8.977 1 9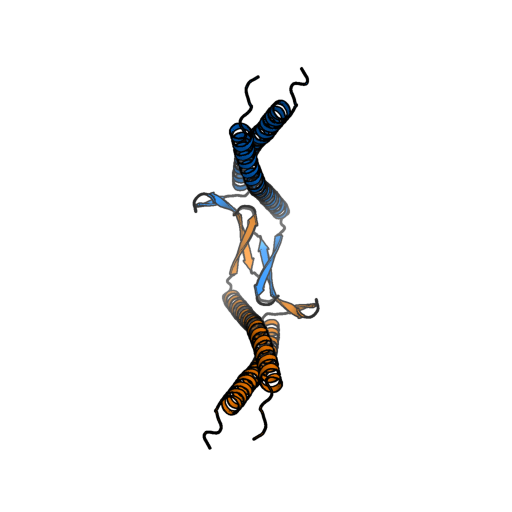7 44 THR B C 1
ATOM 1459 O O . THR B 1 44 ? -16.328 -12.289 -9.523 1 97 44 THR B O 1
ATOM 1462 N N . VAL B 1 45 ? -15.992 -10.117 -9.602 1 96.75 45 VAL B N 1
ATOM 1463 C CA . VAL B 1 45 ? -15.617 -10.125 -11.016 1 96.75 45 VAL B CA 1
ATOM 1464 C C . VAL B 1 45 ? -14.375 -10.992 -11.211 1 96.75 45 VAL B C 1
ATOM 1466 O O . VAL B 1 45 ? -14.312 -11.797 -12.141 1 96.75 45 VAL B O 1
ATOM 1469 N N . THR B 1 46 ? -13.406 -10.805 -10.32 1 95.69 46 THR B N 1
ATOM 1470 C CA . THR B 1 46 ? -12.164 -11.555 -10.422 1 95.69 46 THR B CA 1
ATOM 1471 C C . THR B 1 46 ? -12.422 -13.055 -10.289 1 95.69 46 THR B C 1
ATOM 1473 O O . THR B 1 46 ? -11.898 -13.852 -11.07 1 95.69 46 THR B O 1
ATOM 1476 N N . ILE B 1 47 ? -13.227 -13.438 -9.344 1 95.31 47 ILE B N 1
ATOM 1477 C CA . ILE B 1 47 ? -13.539 -14.844 -9.141 1 95.31 47 ILE B CA 1
ATOM 1478 C C . ILE B 1 47 ? -14.234 -15.406 -10.383 1 95.31 47 ILE B C 1
ATOM 1480 O O . ILE B 1 47 ? -13.914 -16.516 -10.836 1 95.31 47 ILE B O 1
ATOM 1484 N N . ASN B 1 48 ? -15.164 -14.648 -10.938 1 94.81 48 ASN B N 1
ATOM 1485 C CA . ASN B 1 48 ? -15.859 -15.078 -12.141 1 94.81 48 ASN B CA 1
ATOM 1486 C C . ASN B 1 48 ? -14.898 -15.258 -13.312 1 94.81 48 ASN B C 1
ATOM 1488 O O . ASN B 1 48 ? -15.016 -16.219 -14.078 1 94.81 48 ASN B O 1
ATOM 1492 N N . GLU B 1 49 ? -13.977 -14.32 -13.43 1 94 49 GLU B N 1
ATOM 1493 C CA . GLU B 1 49 ? -12.969 -14.422 -14.484 1 94 49 GLU B CA 1
ATOM 1494 C C . GLU B 1 49 ? -12.102 -15.664 -14.305 1 94 49 GLU B C 1
ATOM 1496 O O . GLU B 1 49 ? -11.789 -16.359 -15.281 1 94 49 GLU B O 1
ATOM 1501 N N . LEU B 1 50 ? -11.75 -15.914 -13.094 1 93.81 50 LEU B N 1
ATOM 1502 C CA . LEU B 1 50 ? -10.93 -17.078 -12.805 1 93.81 50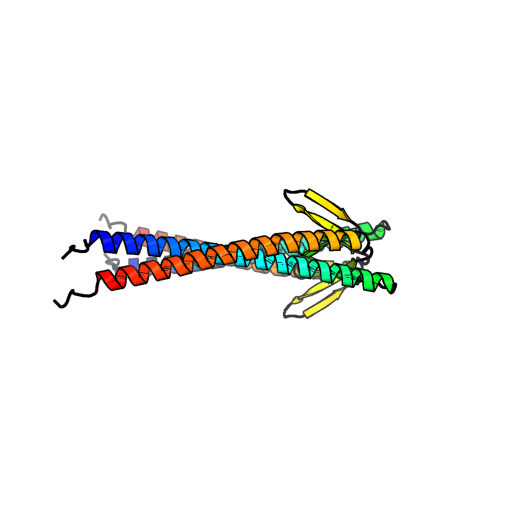 LEU B CA 1
ATOM 1503 C C . LEU B 1 50 ? -11.688 -18.375 -13.109 1 93.81 50 LEU B C 1
ATOM 1505 O O . LEU B 1 50 ? -11.117 -19.328 -13.617 1 93.81 50 LEU B O 1
ATOM 1509 N N . LYS B 1 51 ? -12.93 -18.422 -12.812 1 91.31 51 LYS B N 1
ATOM 1510 C CA . LYS B 1 51 ? -13.781 -19.562 -13.133 1 91.31 51 LYS B CA 1
ATOM 1511 C C . LYS B 1 51 ? -13.828 -19.797 -14.641 1 91.31 51 LYS B C 1
ATOM 1513 O O . LYS B 1 51 ? -13.734 -20.938 -15.094 1 91.31 51 LYS B O 1
ATOM 1518 N N . THR B 1 52 ? -14 -18.75 -15.312 1 91.75 52 THR B N 1
ATOM 1519 C CA . THR B 1 52 ? -14.086 -18.828 -16.766 1 91.75 52 THR B CA 1
ATOM 1520 C C . THR B 1 52 ? -12.781 -19.359 -17.359 1 91.75 52 THR B C 1
ATOM 1522 O O . THR B 1 52 ? -12.789 -20.25 -18.219 1 91.75 52 THR B O 1
ATOM 1525 N N . VAL B 1 53 ? -11.734 -18.812 -16.922 1 91.56 53 VAL B N 1
ATOM 1526 C CA . VAL B 1 53 ? -10.414 -19.234 -17.391 1 91.56 53 VAL B CA 1
ATOM 1527 C C . VAL B 1 53 ? -10.211 -20.719 -17.109 1 91.56 53 VAL B C 1
ATOM 1529 O O . VAL B 1 53 ? -9.734 -21.469 -17.969 1 91.56 53 VAL B O 1
ATOM 1532 N N . SER B 1 54 ? -10.586 -21.109 -15.922 1 89.44 54 SER B N 1
ATOM 1533 C CA . SER B 1 54 ? -10.453 -22.516 -15.531 1 89.44 54 SER B CA 1
ATOM 1534 C C . SER B 1 54 ? -11.32 -23.406 -16.391 1 89.44 54 SER B C 1
ATOM 1536 O O . SER B 1 54 ? -10.891 -24.484 -16.812 1 89.44 54 SER B O 1
ATOM 1538 N N . ALA B 1 55 ? -12.5 -23.016 -16.656 1 88.62 55 ALA B N 1
ATOM 1539 C CA . ALA B 1 55 ? -13.438 -23.797 -17.453 1 88.62 55 ALA B CA 1
ATOM 1540 C C . ALA B 1 55 ? -12.906 -23.984 -18.875 1 88.62 55 ALA B C 1
ATOM 1542 O O . ALA B 1 55 ? -13.211 -24.984 -19.531 1 88.62 55 ALA B O 1
ATOM 1543 N N . GLU B 1 56 ? -12.094 -23.047 -19.281 1 91.25 56 GLU B N 1
ATOM 1544 C CA . GLU B 1 56 ? -11.508 -23.109 -20.609 1 91.25 56 GLU B CA 1
ATOM 1545 C C . GLU B 1 56 ? -10.219 -23.922 -20.609 1 91.25 56 GLU B C 1
ATOM 1547 O O . GLU B 1 56 ? -9.562 -24.062 -21.641 1 91.25 56 GLU B O 1
ATOM 1552 N N . GLY B 1 57 ? -9.852 -24.453 -19.5 1 87.81 57 GLY B N 1
ATOM 1553 C CA . GLY B 1 57 ? -8.641 -25.25 -19.375 1 87.81 57 GLY B CA 1
ATOM 1554 C C . GLY B 1 57 ? -7.375 -24.406 -19.344 1 87.81 57 GLY B C 1
ATOM 1555 O O . GLY B 1 57 ? -6.281 -24.922 -19.594 1 87.81 57 GLY B O 1
ATOM 1556 N N . LYS B 1 58 ? -7.602 -23.094 -19.062 1 88.31 58 LYS B N 1
ATOM 1557 C CA . LYS B 1 58 ? -6.461 -22.188 -19 1 88.31 58 LYS B CA 1
ATOM 1558 C C . LYS B 1 58 ? -6.102 -21.844 -17.547 1 88.31 58 LYS B C 1
ATOM 1560 O O . LYS B 1 58 ? -6.84 -22.188 -16.625 1 88.31 58 LYS B O 1
ATOM 1565 N N . THR B 1 59 ? -4.891 -21.375 -17.391 1 87.12 59 THR B N 1
ATOM 1566 C CA . THR B 1 59 ? -4.438 -20.953 -16.062 1 87.12 59 THR B CA 1
ATOM 1567 C C . THR B 1 59 ? -4.18 -19.438 -16.047 1 87.12 59 THR B C 1
ATOM 1569 O O . THR B 1 59 ? -3.549 -18.906 -16.953 1 87.12 59 THR B O 1
ATOM 1572 N N . ALA B 1 60 ? -4.758 -18.812 -15.086 1 89.75 60 ALA B N 1
ATOM 1573 C CA . ALA B 1 60 ? -4.504 -17.391 -14.922 1 89.75 60 ALA B CA 1
ATOM 1574 C C . ALA B 1 60 ? -3.121 -17.141 -14.328 1 89.75 60 ALA B C 1
ATOM 1576 O O . ALA B 1 60 ? -2.682 -17.875 -13.438 1 89.75 60 ALA B O 1
ATOM 1577 N N . GLU B 1 61 ? -2.467 -16.125 -14.867 1 89.12 61 GLU B N 1
ATOM 1578 C CA . GLU B 1 61 ? -1.133 -15.789 -14.383 1 89.12 61 GLU B CA 1
ATOM 1579 C C . GLU B 1 61 ? -1.135 -14.438 -13.672 1 89.12 61 GLU B C 1
ATOM 1581 O O . GLU B 1 61 ? -1.94 -13.562 -14 1 89.12 61 GLU B O 1
ATOM 1586 N N . THR B 1 62 ? -0.333 -14.289 -12.672 1 91.25 62 THR B N 1
ATOM 1587 C CA . THR B 1 62 ? -0.154 -13.023 -11.969 1 91.25 62 THR B CA 1
ATOM 1588 C C . THR B 1 62 ? 1.314 -12.805 -11.617 1 91.25 62 THR B C 1
ATOM 1590 O O . THR B 1 62 ? 2.135 -13.711 -11.758 1 91.25 62 THR B O 1
ATOM 1593 N N . MET B 1 63 ? 1.622 -11.562 -11.336 1 91.44 63 MET B N 1
ATOM 1594 C CA . MET B 1 63 ? 2.967 -11.211 -10.883 1 91.44 63 MET B CA 1
ATOM 1595 C C . MET B 1 63 ? 2.977 -10.875 -9.398 1 91.44 63 MET B C 1
ATOM 1597 O O . MET B 1 63 ? 2.098 -10.164 -8.914 1 91.44 63 MET B O 1
ATOM 1601 N N . VAL B 1 64 ? 3.92 -11.453 -8.711 1 93.12 64 VAL B N 1
ATOM 1602 C CA . VAL B 1 64 ? 4.086 -11.25 -7.277 1 93.12 64 VAL B CA 1
ATOM 1603 C C . VAL B 1 64 ? 5.363 -10.453 -7.008 1 93.12 64 VAL B C 1
ATOM 1605 O O . VAL B 1 64 ? 6.457 -10.883 -7.383 1 93.12 64 VAL B O 1
ATOM 1608 N N . PRO B 1 65 ? 5.203 -9.297 -6.371 1 94.19 65 PRO B N 1
ATOM 1609 C CA . PRO B 1 65 ? 6.402 -8.516 -6.051 1 94.19 65 PRO B CA 1
ATOM 1610 C C . PRO B 1 65 ? 7.254 -9.164 -4.961 1 94.19 65 PRO B C 1
ATOM 1612 O O . PRO B 1 65 ? 6.723 -9.602 -3.938 1 94.19 65 PRO B O 1
ATOM 1615 N N . ILE B 1 66 ? 8.516 -9.195 -5.113 1 93.56 66 ILE B N 1
ATOM 1616 C CA . ILE B 1 66 ? 9.367 -9.867 -4.145 1 93.56 66 ILE B CA 1
ATOM 1617 C C . ILE B 1 66 ? 10.375 -8.875 -3.561 1 93.56 66 ILE B C 1
ATOM 1619 O O . ILE B 1 66 ? 11.195 -9.234 -2.711 1 93.56 66 ILE B O 1
ATOM 1623 N N . GLY B 1 67 ? 10.383 -7.629 -4.117 1 93.12 67 GLY B N 1
ATOM 1624 C CA . GLY B 1 67 ? 11.242 -6.586 -3.58 1 93.12 67 GLY B CA 1
ATOM 1625 C C . GLY B 1 67 ? 12.094 -5.914 -4.637 1 93.12 67 GLY B C 1
ATOM 1626 O O . GLY B 1 67 ? 12.477 -6.543 -5.625 1 93.12 67 GLY B O 1
ATOM 1627 N N . PHE B 1 68 ? 12.305 -4.574 -4.48 1 94.19 68 PHE B N 1
ATOM 1628 C CA . PHE B 1 68 ? 13.195 -3.744 -5.281 1 94.19 68 PHE B CA 1
ATOM 1629 C C . PHE B 1 68 ? 12.734 -3.703 -6.73 1 94.19 68 PHE B C 1
ATOM 1631 O O . PHE B 1 68 ? 13.555 -3.795 -7.648 1 94.19 68 PHE B O 1
ATOM 1638 N N . GLY B 1 69 ? 11.562 -3.727 -6.844 1 92.62 69 GLY B N 1
ATOM 1639 C CA . GLY B 1 69 ? 11.016 -3.643 -8.188 1 92.62 69 GLY B CA 1
ATOM 1640 C C . GLY B 1 69 ? 11.062 -4.965 -8.93 1 92.62 69 GLY B C 1
ATOM 1641 O O . GLY B 1 69 ? 10.859 -5.004 -10.148 1 92.62 69 GLY B O 1
ATOM 1642 N N . SER B 1 70 ? 11.328 -5.914 -8.266 1 94.94 70 SER B N 1
ATOM 1643 C CA . SER B 1 70 ? 11.383 -7.242 -8.867 1 94.94 70 SER B CA 1
ATOM 1644 C C . SER B 1 70 ? 10.078 -8 -8.656 1 94.94 70 SER B C 1
ATOM 1646 O O . SER B 1 70 ? 9.406 -7.82 -7.633 1 94.94 70 SER B O 1
ATOM 1648 N N . PHE B 1 71 ? 9.82 -8.93 -9.672 1 95.81 71 PHE B N 1
ATOM 1649 C CA . PHE B 1 71 ? 8.602 -9.719 -9.648 1 95.81 71 PHE B CA 1
ATOM 1650 C C . PHE B 1 71 ? 8.875 -11.156 -10.078 1 95.81 71 PHE B C 1
ATOM 1652 O O . PHE B 1 71 ? 9.82 -11.414 -10.836 1 95.81 71 PHE B O 1
ATOM 1659 N N . VAL B 1 72 ? 7.973 -12.055 -9.578 1 94.5 72 VAL B N 1
ATOM 1660 C CA . VAL B 1 72 ? 7.953 -13.422 -10.094 1 94.5 72 VAL B CA 1
ATOM 1661 C C . VAL B 1 72 ? 6.562 -13.742 -10.633 1 94.5 72 VAL B C 1
ATOM 1663 O O . VAL B 1 72 ? 5.57 -13.141 -10.219 1 94.5 72 VAL B O 1
ATOM 1666 N N . TYR B 1 73 ? 6.59 -14.688 -11.555 1 92.31 73 TYR B N 1
ATOM 1667 C CA . TYR B 1 73 ? 5.316 -15.141 -12.109 1 92.31 73 TYR B CA 1
ATOM 1668 C C . TYR B 1 73 ? 4.672 -16.188 -11.203 1 92.31 73 TYR B C 1
ATOM 1670 O O . TYR B 1 73 ? 5.363 -17.031 -10.641 1 92.31 73 TYR B O 1
ATOM 1678 N N . ALA B 1 74 ? 3.383 -16.047 -11.07 1 92 74 ALA B N 1
ATOM 1679 C CA . ALA B 1 74 ? 2.602 -17.031 -10.336 1 92 74 ALA B CA 1
ATOM 1680 C C . ALA B 1 74 ? 1.365 -17.453 -11.125 1 92 74 ALA B C 1
ATOM 1682 O O . ALA B 1 74 ? 0.846 -16.672 -11.938 1 92 74 ALA B O 1
ATO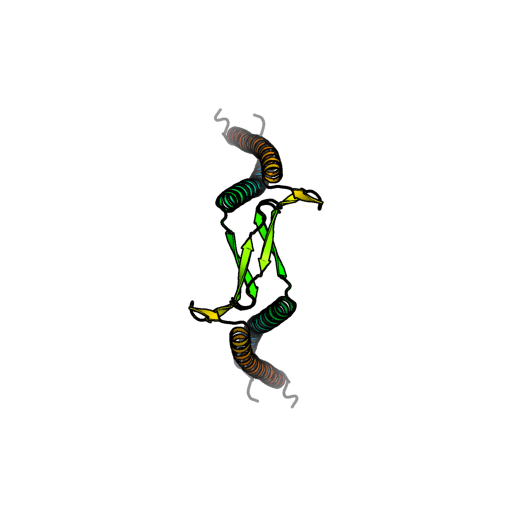M 1683 N N . GLU B 1 75 ? 1 -18.672 -10.984 1 91.38 75 GLU B N 1
ATOM 1684 C CA . GLU B 1 75 ? -0.205 -19.203 -11.617 1 91.38 75 GLU B CA 1
ATOM 1685 C C . GLU B 1 75 ? -1.337 -19.359 -10.609 1 91.38 75 GLU B C 1
ATOM 1687 O O . GLU B 1 75 ? -1.152 -19.969 -9.547 1 91.38 75 GLU B O 1
ATOM 1692 N N . ILE B 1 76 ? -2.465 -18.719 -11.031 1 89.94 76 ILE B N 1
ATOM 1693 C CA . ILE B 1 76 ? -3.652 -18.875 -10.195 1 89.94 76 ILE B CA 1
ATOM 1694 C C . ILE B 1 76 ? -4.391 -20.156 -10.586 1 89.94 76 ILE B C 1
ATOM 1696 O O . ILE B 1 76 ? -4.883 -20.281 -11.711 1 89.94 76 ILE B O 1
ATOM 1700 N N . LYS B 1 77 ? -4.082 -21.281 -10.047 1 72.38 77 LYS B N 1
ATOM 1701 C CA . LYS B 1 77 ? -4.602 -22.562 -10.516 1 72.38 77 LYS B CA 1
ATOM 1702 C C . LYS B 1 77 ? -6.055 -22.75 -10.102 1 72.38 77 LYS B C 1
ATOM 1704 O O . LYS B 1 77 ? -6.871 -23.234 -10.891 1 72.38 77 LYS B O 1
ATOM 1709 N N . ASN B 1 78 ? -6.344 -22.703 -8.711 1 68.12 78 ASN B N 1
ATOM 1710 C CA . ASN B 1 78 ? -7.637 -23.281 -8.352 1 68.12 78 ASN B CA 1
ATOM 1711 C C . ASN B 1 78 ? -8.664 -22.203 -8.016 1 68.12 78 ASN B C 1
ATOM 1713 O O . ASN B 1 78 ? -8.68 -21.688 -6.895 1 68.12 78 ASN B O 1
ATOM 1717 N N . ALA B 1 79 ? -9.328 -21.828 -9.188 1 67.38 79 ALA B N 1
ATOM 1718 C CA . ALA B 1 79 ? -10.516 -21.016 -8.938 1 67.38 79 ALA B CA 1
ATOM 1719 C C . ALA B 1 79 ? -11.461 -21.703 -7.961 1 67.38 79 ALA B C 1
ATOM 1721 O O . ALA B 1 79 ? -12.422 -21.078 -7.48 1 67.38 79 ALA B O 1
ATOM 1722 N N . GLU B 1 80 ? -11.109 -22.859 -7.59 1 76.44 80 GLU B N 1
ATOM 1723 C CA . GLU B 1 80 ? -12.055 -23.625 -6.77 1 76.44 80 GLU B CA 1
ATOM 1724 C C . GLU B 1 80 ? -11.82 -23.359 -5.285 1 76.44 80 GLU B C 1
ATOM 1726 O O . GLU B 1 80 ? -12.641 -23.75 -4.445 1 76.44 80 GLU B O 1
ATOM 1731 N N . LYS B 1 81 ? -10.711 -22.625 -5.008 1 90.56 81 LYS B N 1
ATOM 1732 C CA . LYS B 1 81 ? -10.508 -22.312 -3.596 1 90.56 81 LYS B CA 1
ATOM 1733 C C . LYS B 1 81 ? -10.281 -20.828 -3.385 1 90.56 81 LYS B C 1
ATOM 1735 O O . LYS B 1 81 ? -9.281 -20.266 -3.842 1 90.56 81 LYS B O 1
ATOM 1740 N N . VAL B 1 82 ? -11.188 -20.219 -2.795 1 94.88 82 VAL B N 1
ATOM 1741 C CA . VAL B 1 82 ? -11.148 -18.797 -2.498 1 94.88 82 VAL B CA 1
ATOM 1742 C C . VAL B 1 82 ? -11.25 -18.578 -0.99 1 94.88 82 VAL B C 1
ATOM 1744 O O . VAL B 1 82 ? -12.078 -19.188 -0.32 1 94.88 82 VAL B O 1
ATOM 1747 N N . ILE B 1 83 ? -10.391 -17.734 -0.48 1 95.75 83 ILE B N 1
ATOM 1748 C CA . ILE B 1 83 ? -10.484 -17.328 0.919 1 95.75 83 ILE B CA 1
ATOM 1749 C C . ILE B 1 83 ? -11.32 -16.062 1.034 1 95.75 83 ILE B C 1
ATOM 1751 O O . ILE B 1 83 ? -10.992 -15.039 0.432 1 95.75 83 ILE B O 1
ATOM 1755 N N . VAL B 1 84 ? -12.336 -16.156 1.748 1 95.88 84 VAL B N 1
ATOM 1756 C CA . VAL B 1 84 ? -13.227 -15.016 1.895 1 95.88 84 VAL B CA 1
ATOM 1757 C C . VAL B 1 84 ? -13.219 -14.539 3.344 1 95.88 84 VAL B C 1
ATOM 1759 O O . VAL B 1 84 ? -13.227 -15.344 4.273 1 95.88 84 VAL B O 1
ATOM 1762 N N . ASP B 1 85 ? -13.211 -13.242 3.484 1 92.19 85 ASP B N 1
ATOM 1763 C CA . ASP B 1 85 ? -13.305 -12.641 4.809 1 92.19 85 ASP B CA 1
ATOM 1764 C C . ASP B 1 85 ? -14.75 -12.656 5.316 1 92.19 85 ASP B C 1
ATOM 1766 O O . ASP B 1 85 ? -15.648 -12.109 4.676 1 92.19 85 ASP B O 1
ATOM 1770 N N . LEU B 1 86 ? -14.906 -13.258 6.484 1 90.88 86 LEU B N 1
ATOM 1771 C CA . LEU B 1 86 ? -16.234 -13.336 7.078 1 90.88 86 LEU B CA 1
ATOM 1772 C C . LEU B 1 86 ? -16.438 -12.242 8.125 1 90.88 86 LEU B C 1
ATOM 1774 O O . LEU B 1 86 ? -17.547 -12.047 8.625 1 90.88 86 LEU B O 1
ATOM 1778 N N . GLY B 1 87 ? -15.445 -11.602 8.477 1 86.19 87 GLY B N 1
ATOM 1779 C CA . GLY B 1 87 ? -15.484 -10.547 9.477 1 86.19 87 GLY B CA 1
ATOM 1780 C C . GLY B 1 87 ? -15.047 -11.008 10.852 1 86.19 87 GLY B C 1
ATOM 1781 O O . GLY B 1 87 ? -15 -12.211 11.117 1 86.19 87 GLY B O 1
ATOM 1782 N N . ALA B 1 88 ? -14.594 -10.008 11.664 1 88.25 88 ALA B N 1
ATOM 1783 C CA . ALA B 1 88 ? -14.234 -10.227 13.062 1 88.25 88 ALA B CA 1
ATOM 1784 C C . ALA B 1 88 ? -13.023 -11.141 13.188 1 88.25 88 ALA B C 1
ATOM 1786 O O . ALA B 1 88 ? -12.922 -11.93 14.133 1 88.25 88 ALA B O 1
ATOM 1787 N N . GLY B 1 89 ? -12.273 -11.211 12.125 1 88.19 89 GLY B N 1
ATOM 1788 C CA . GLY B 1 89 ? -11.047 -11.984 12.164 1 88.19 89 GLY B CA 1
ATOM 1789 C C . GLY B 1 89 ? -11.211 -13.398 11.633 1 88.19 89 GLY B C 1
ATOM 1790 O O . GLY B 1 89 ? -10.266 -14.195 11.672 1 88.19 89 GLY B O 1
ATOM 1791 N N . PHE B 1 90 ? -12.328 -13.68 11.164 1 93.06 90 PHE B N 1
ATOM 1792 C CA . PHE B 1 90 ? -12.562 -15.023 10.648 1 93.06 90 PHE B CA 1
ATOM 1793 C C . PHE B 1 90 ? -12.539 -15.023 9.125 1 93.06 90 PHE B C 1
ATOM 1795 O O . PHE B 1 90 ? -13.031 -14.094 8.484 1 93.06 90 PHE B O 1
ATOM 1802 N N . SER B 1 91 ? -11.914 -16.031 8.633 1 95.5 91 SER B N 1
ATOM 1803 C CA . SER B 1 91 ? -11.906 -16.297 7.199 1 95.5 91 SER B CA 1
ATOM 1804 C C . SER B 1 91 ? -12.25 -17.766 6.902 1 95.5 91 SER B C 1
ATOM 1806 O O . SER B 1 91 ? -12.133 -18.625 7.777 1 95.5 91 SER B O 1
ATOM 1808 N N . ALA B 1 92 ? -12.773 -18.031 5.73 1 95.31 92 ALA B N 1
ATOM 1809 C CA . ALA B 1 92 ? -13.117 -19.391 5.336 1 95.31 92 ALA B CA 1
ATOM 1810 C C . ALA B 1 92 ? -12.719 -19.656 3.887 1 95.31 92 ALA B C 1
ATOM 1812 O O . ALA B 1 92 ? -12.734 -18.75 3.053 1 95.31 92 ALA B O 1
ATOM 1813 N N . GLU B 1 93 ? -12.359 -20.844 3.672 1 95.62 93 GLU B N 1
ATOM 1814 C CA . GLU B 1 93 ? -12.141 -21.297 2.301 1 95.62 93 GLU B CA 1
ATOM 1815 C C . GLU B 1 93 ? -13.438 -21.781 1.66 1 95.62 93 GLU B C 1
ATOM 1817 O O . GLU B 1 93 ? -14.188 -22.547 2.262 1 95.62 93 GLU B O 1
ATOM 1822 N N . LYS B 1 94 ? -13.703 -21.25 0.546 1 95 94 LYS B N 1
ATOM 1823 C CA . LYS B 1 94 ? -14.906 -21.594 -0.204 1 95 94 LYS B CA 1
ATOM 1824 C C . LYS B 1 94 ? -14.578 -21.844 -1.676 1 95 94 LYS B C 1
ATOM 1826 O O . LYS B 1 94 ? -13.531 -21.422 -2.164 1 95 94 LYS B O 1
ATOM 1831 N N . ASN B 1 95 ? -15.523 -22.641 -2.324 1 93.56 95 ASN B N 1
ATOM 1832 C CA . ASN B 1 95 ? -15.406 -22.688 -3.777 1 93.56 95 ASN B CA 1
ATOM 1833 C C . ASN B 1 95 ? -15.875 -21.375 -4.418 1 93.56 95 ASN B C 1
ATOM 1835 O O . ASN B 1 95 ? -16.406 -20.5 -3.734 1 93.56 95 ASN B O 1
ATOM 1839 N N . ALA B 1 96 ? -15.672 -21.219 -5.652 1 93.81 96 ALA B N 1
ATOM 1840 C CA . ALA B 1 96 ? -15.93 -19.969 -6.367 1 93.81 96 ALA B CA 1
ATOM 1841 C C . ALA B 1 96 ? -17.391 -19.531 -6.207 1 93.81 96 ALA B C 1
ATOM 1843 O O . ALA B 1 96 ? -17.672 -18.375 -5.902 1 93.81 96 ALA B O 1
ATOM 1844 N N . ASP B 1 97 ? -18.344 -20.484 -6.402 1 94.94 97 ASP B N 1
ATOM 1845 C CA . ASP B 1 97 ? -19.766 -20.156 -6.344 1 94.94 97 ASP B CA 1
ATOM 1846 C C . ASP B 1 97 ? -20.172 -19.719 -4.938 1 94.94 97 ASP B C 1
ATOM 1848 O O . ASP B 1 97 ? -20.906 -18.734 -4.777 1 94.94 97 ASP B O 1
ATOM 1852 N N . GLU B 1 98 ? -19.719 -20.406 -3.977 1 96.06 98 GLU B N 1
ATOM 1853 C CA . GLU B 1 98 ? -20.016 -20.047 -2.592 1 96.06 98 GLU B CA 1
ATOM 1854 C C . GLU B 1 98 ? -19.406 -18.703 -2.215 1 96.06 98 GLU B C 1
ATOM 1856 O O . GLU B 1 98 ? -20 -17.922 -1.476 1 96.06 98 GLU B O 1
ATOM 1861 N N . ALA B 1 99 ? -18.188 -18.469 -2.609 1 96.44 99 ALA B N 1
ATOM 1862 C CA . ALA B 1 99 ? -17.5 -17.203 -2.357 1 96.44 99 ALA B CA 1
ATOM 1863 C C . ALA B 1 99 ? -18.281 -16.031 -2.951 1 96.44 99 ALA B C 1
ATOM 1865 O O . ALA B 1 99 ? -18.5 -15.023 -2.285 1 96.44 99 ALA B O 1
ATOM 1866 N N . ILE B 1 100 ? -18.703 -16.203 -4.195 1 96.31 100 ILE B N 1
ATOM 1867 C CA . ILE B 1 100 ? -19.469 -15.164 -4.883 1 96.31 100 ILE B CA 1
ATOM 1868 C C . ILE B 1 100 ? -20.75 -14.875 -4.117 1 96.31 100 ILE B C 1
ATOM 1870 O O . ILE B 1 100 ? -21.125 -13.711 -3.938 1 96.31 100 ILE B O 1
ATOM 1874 N N . GLU B 1 101 ? -21.391 -15.93 -3.666 1 97.19 101 GLU B N 1
ATOM 1875 C CA . GLU B 1 101 ? -22.625 -15.75 -2.902 1 97.19 101 GLU B CA 1
ATOM 1876 C C . GLU B 1 101 ? -22.375 -14.984 -1.61 1 97.19 101 GLU B C 1
ATOM 1878 O O . GLU B 1 101 ? -23.156 -14.102 -1.245 1 97.19 101 GLU B O 1
ATOM 1883 N N . THR B 1 102 ? -21.312 -15.328 -0.955 1 96.88 102 THR B N 1
ATOM 1884 C CA . THR B 1 102 ? -20.953 -14.641 0.282 1 96.88 102 THR B CA 1
ATOM 1885 C C . THR B 1 102 ? -20.688 -13.156 0.024 1 96.88 102 THR B C 1
ATOM 1887 O O . THR B 1 102 ? -21.172 -12.297 0.766 1 96.88 102 THR B O 1
ATOM 1890 N N . LEU B 1 103 ? -19.984 -12.867 -1.012 1 97.38 103 LEU B N 1
ATOM 1891 C CA . LEU B 1 103 ? -19.656 -11.484 -1.363 1 97.38 103 LEU B CA 1
ATOM 1892 C C . LEU B 1 103 ? -20.906 -10.703 -1.737 1 97.38 103 LEU B C 1
ATOM 1894 O O . LEU B 1 103 ? -21.031 -9.531 -1.389 1 97.38 103 LEU B O 1
ATOM 1898 N N . LYS B 1 104 ? -21.828 -11.344 -2.4 1 97.19 104 LYS B N 1
ATOM 1899 C CA . LYS B 1 104 ? -23.078 -10.703 -2.77 1 97.19 104 LYS B CA 1
ATOM 1900 C C . LYS B 1 104 ? -23.906 -10.352 -1.532 1 97.19 104 LYS B C 1
ATOM 1902 O O . LYS B 1 104 ? -24.484 -9.273 -1.453 1 97.19 104 LYS B O 1
ATOM 1907 N N . ARG B 1 105 ? -23.922 -11.266 -0.677 1 96.75 105 ARG B N 1
ATOM 1908 C CA . ARG B 1 105 ? -24.625 -11.023 0.573 1 96.75 105 ARG B CA 1
ATOM 1909 C C . ARG B 1 105 ? -24.016 -9.852 1.333 1 96.75 105 ARG B C 1
ATOM 1911 O O . ARG B 1 105 ? -24.734 -9 1.854 1 96.75 105 ARG B O 1
ATOM 1918 N N . ARG B 1 106 ? -22.734 -9.844 1.351 1 96.31 106 ARG B N 1
ATOM 1919 C CA . ARG B 1 106 ? -22.031 -8.75 2.021 1 96.31 106 ARG B CA 1
ATOM 1920 C C . ARG B 1 106 ? -22.297 -7.418 1.333 1 96.31 106 ARG B C 1
ATOM 1922 O O . ARG B 1 106 ? -22.562 -6.414 1.996 1 96.31 106 ARG B O 1
ATOM 1929 N N . LYS B 1 107 ? -22.234 -7.453 0.077 1 97.75 107 LYS B N 1
ATOM 1930 C CA . LYS B 1 107 ? -22.531 -6.238 -0.685 1 97.75 107 LYS B CA 1
ATOM 1931 C C . LYS B 1 107 ? -23.922 -5.715 -0.377 1 97.75 107 LYS B C 1
ATOM 1933 O O . LYS B 1 107 ? -24.125 -4.508 -0.227 1 97.75 107 LYS B O 1
ATOM 1938 N N . GLU B 1 108 ? -24.891 -6.641 -0.276 1 98.19 108 GLU B N 1
ATOM 1939 C CA . GLU B 1 108 ? -26.266 -6.262 0.033 1 98.19 108 GLU B CA 1
ATOM 1940 C C . GLU B 1 108 ? -26.359 -5.598 1.403 1 98.19 108 GLU B C 1
ATOM 1942 O O . GLU B 1 108 ? -27.047 -4.594 1.565 1 98.19 108 GLU B O 1
ATOM 1947 N N . GLN B 1 109 ? -25.672 -6.141 2.318 1 97.75 109 GLN B N 1
ATOM 1948 C CA . GLN B 1 109 ? -25.656 -5.57 3.662 1 97.75 109 GLN B CA 1
ATOM 1949 C C . GLN B 1 109 ? -25.062 -4.164 3.656 1 97.75 109 GLN B C 1
ATOM 1951 O O . GLN B 1 109 ? -25.625 -3.252 4.273 1 97.75 109 GLN B O 1
ATOM 1956 N N . LEU B 1 110 ? -23.984 -4.027 2.98 1 98 110 LEU B N 1
ATOM 1957 C CA . LEU B 1 110 ? -23.328 -2.734 2.889 1 98 110 LEU B CA 1
ATOM 1958 C C . LEU B 1 110 ? -24.203 -1.717 2.176 1 98 110 LEU B C 1
ATOM 1960 O O . LEU B 1 110 ? -24.234 -0.542 2.551 1 98 110 LEU B O 1
ATOM 1964 N N . THR B 1 111 ? -24.906 -2.182 1.147 1 98.56 111 THR B N 1
ATOM 1965 C CA . THR B 1 111 ? -25.797 -1.303 0.399 1 98.56 111 THR B CA 1
ATOM 1966 C C . THR B 1 111 ? -26.922 -0.787 1.291 1 98.56 111 THR B C 1
ATOM 1968 O O . THR B 1 111 ? -27.281 0.389 1.224 1 98.56 111 THR B O 1
ATOM 1971 N N . LYS B 1 112 ? -27.391 -1.665 2.135 1 98.62 112 LYS B N 1
ATOM 1972 C CA . LYS B 1 112 ? -28.438 -1.258 3.078 1 98.62 112 LYS B CA 1
ATOM 1973 C C . LYS B 1 112 ? -27.906 -0.218 4.062 1 98.62 112 LYS B C 1
ATOM 1975 O O . LYS B 1 112 ? -28.594 0.757 4.371 1 98.62 112 LYS B O 1
ATOM 1980 N N . ILE B 1 113 ? -26.703 -0.45 4.496 1 98.44 113 ILE B N 1
ATOM 1981 C CA . ILE B 1 113 ? -26.078 0.493 5.414 1 98.44 113 ILE B CA 1
ATOM 1982 C C . ILE B 1 113 ? -25.906 1.85 4.727 1 98.44 113 ILE B C 1
ATOM 1984 O O . ILE B 1 113 ? -26.219 2.889 5.32 1 98.44 113 ILE B O 1
ATOM 1988 N N . LEU B 1 114 ? -25.469 1.784 3.49 1 98.62 114 LEU B N 1
ATOM 1989 C CA . LEU B 1 114 ? -25.281 3.01 2.723 1 98.62 114 LEU B CA 1
ATOM 1990 C C . LEU B 1 114 ? -26.594 3.766 2.57 1 98.62 114 LEU B C 1
ATOM 1992 O O . LEU B 1 114 ? -26.641 4.992 2.699 1 98.62 114 LEU B O 1
ATOM 1996 N N . GLU B 1 115 ? -27.656 3.037 2.326 1 98.44 115 GLU B N 1
ATOM 1997 C CA . GLU B 1 115 ? -28.969 3.639 2.184 1 98.44 115 GLU B CA 1
ATOM 1998 C C . GLU B 1 115 ? -29.422 4.297 3.486 1 98.44 115 GLU B C 1
ATOM 2000 O O . GLU B 1 115 ? -29.984 5.398 3.473 1 98.44 115 GLU B O 1
ATOM 2005 N N . GLN B 1 116 ? -29.172 3.658 4.566 1 98.5 116 GLN B N 1
ATOM 2006 C CA . GLN B 1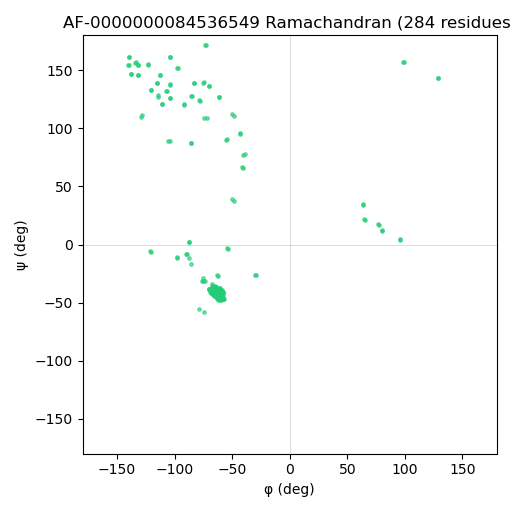 116 ? -29.516 4.211 5.875 1 98.5 116 GLN B CA 1
ATOM 2007 C C . GLN B 1 116 ? -28.719 5.48 6.16 1 98.5 116 GLN B C 1
ATOM 2009 O O . GLN B 1 116 ? -29.266 6.457 6.676 1 98.5 116 GLN B O 1
ATOM 2014 N N . MET B 1 117 ? -27.484 5.426 5.793 1 98.56 117 MET B N 1
ATOM 2015 C CA . MET B 1 117 ? -26.625 6.598 5.992 1 98.56 117 MET B CA 1
ATOM 2016 C C . MET B 1 117 ? -27.094 7.758 5.121 1 98.56 117 MET B C 1
ATOM 2018 O O . MET B 1 117 ? -27.062 8.914 5.547 1 98.56 117 MET B O 1
ATOM 2022 N N . SER B 1 118 ? -27.516 7.457 3.959 1 98.12 118 SER B N 1
ATOM 2023 C CA . SER B 1 118 ? -28.016 8.477 3.045 1 98.12 118 SER B CA 1
ATOM 2024 C C . SER B 1 118 ? -29.281 9.133 3.592 1 98.12 118 SER B C 1
ATOM 2026 O O . SER B 1 118 ? -29.438 10.352 3.5 1 98.12 118 SER B O 1
ATOM 2028 N N . ALA B 1 119 ? -30.156 8.328 4.172 1 98.19 119 ALA B N 1
ATOM 2029 C CA . ALA B 1 119 ? -31.375 8.859 4.785 1 98.19 119 ALA B CA 1
ATOM 2030 C C . ALA B 1 119 ? -31.047 9.773 5.961 1 98.19 119 ALA B C 1
ATOM 2032 O O . ALA B 1 119 ? -31.641 10.844 6.113 1 98.19 119 ALA B O 1
ATOM 2033 N N . SER B 1 120 ? -30.062 9.344 6.734 1 98.38 120 SER B N 1
ATOM 2034 C CA . SER B 1 120 ? -29.625 10.164 7.867 1 98.38 120 SER B CA 1
ATOM 2035 C C . SER B 1 120 ? -29.016 11.477 7.398 1 98.38 120 SER B C 1
ATOM 2037 O O . SER B 1 120 ? -29.281 12.531 7.984 1 98.38 120 SER B O 1
ATOM 2039 N N . LEU B 1 121 ? -28.203 11.359 6.375 1 98.38 121 LEU B N 1
ATOM 2040 C CA . LEU B 1 121 ? -27.578 12.555 5.824 1 98.38 121 LEU B CA 1
ATOM 2041 C C . LEU B 1 121 ? -28.625 13.555 5.359 1 98.38 121 LEU B C 1
ATOM 2043 O O . LEU B 1 121 ? -28.516 14.758 5.625 1 98.38 121 LEU B O 1
ATOM 2047 N N . THR B 1 122 ? -29.688 13.117 4.746 1 97.88 122 THR B N 1
ATOM 2048 C CA . THR B 1 122 ? -30.781 13.961 4.266 1 97.88 122 THR B CA 1
ATOM 2049 C C . THR B 1 122 ? -31.484 14.648 5.43 1 97.88 122 THR B C 1
ATOM 2051 O O . THR B 1 122 ? -31.812 15.836 5.348 1 97.88 122 THR B O 1
ATOM 2054 N N . LYS B 1 123 ? -31.594 13.922 6.508 1 97.94 123 LYS B N 1
ATOM 2055 C CA . LYS B 1 123 ? -32.219 14.492 7.699 1 97.94 123 LYS B CA 1
ATOM 2056 C C . LYS B 1 123 ? -31.391 15.641 8.258 1 97.94 123 LYS B C 1
ATOM 2058 O O . LYS B 1 123 ? -31.938 16.672 8.664 1 97.94 123 LYS B O 1
ATOM 2063 N N . TYR B 1 124 ? -30.078 15.398 8.258 1 97.62 124 TYR B N 1
ATOM 2064 C CA . TYR B 1 124 ? -29.203 16.453 8.75 1 97.62 124 TYR B CA 1
ATOM 2065 C C . TYR B 1 124 ? -29.25 17.672 7.836 1 97.62 124 TYR B C 1
ATOM 2067 O O . TYR B 1 124 ? -29.266 18.812 8.305 1 97.62 124 TYR B O 1
ATOM 2075 N N . ILE B 1 125 ? -29.328 17.484 6.578 1 97.44 125 ILE B N 1
ATOM 2076 C CA . ILE B 1 125 ? -29.375 18.578 5.605 1 97.44 125 ILE B C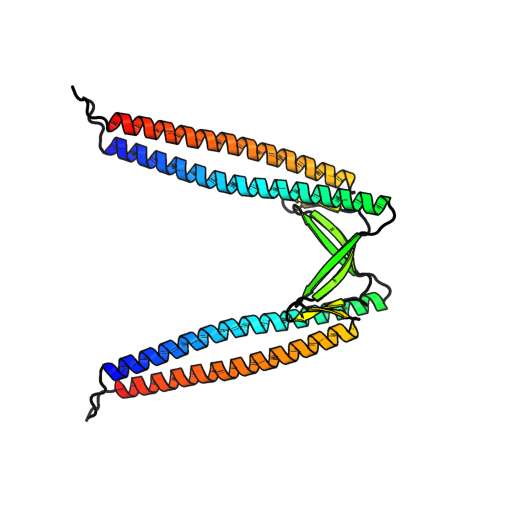A 1
ATOM 2077 C C . ILE B 1 125 ? -30.688 19.344 5.766 1 97.44 125 ILE B C 1
ATOM 2079 O O . ILE B 1 125 ? -30.688 20.578 5.789 1 97.44 125 ILE B O 1
ATOM 2083 N N . GLN B 1 126 ? -31.781 18.672 5.953 1 97.31 126 GLN B N 1
ATOM 2084 C CA . GLN B 1 126 ? -33.094 19.297 6.164 1 97.31 126 GLN B CA 1
ATOM 2085 C C . GLN B 1 126 ? -33.125 20.062 7.488 1 97.31 126 GLN B C 1
ATOM 2087 O O . GLN B 1 126 ? -33.688 21.156 7.566 1 97.31 126 GLN B O 1
ATOM 2092 N N . GLY B 1 127 ? -32.469 19.438 8.445 1 97.12 127 GLY B N 1
ATOM 2093 C CA . GLY B 1 127 ? -32.375 20.125 9.727 1 97.12 127 GLY B CA 1
ATOM 2094 C C . GLY B 1 127 ? -31.594 21.422 9.641 1 97.12 127 GLY B C 1
ATOM 2095 O O . GLY B 1 127 ? -32.031 22.438 10.211 1 97.12 127 GLY B O 1
ATOM 2096 N N . MET B 1 128 ? -30.547 21.391 8.922 1 97.06 128 MET B N 1
ATOM 2097 C CA . MET B 1 128 ? -29.75 22.594 8.727 1 97.06 128 MET B CA 1
ATOM 2098 C C . MET B 1 128 ? -30.562 23.672 7.992 1 97.06 128 MET B C 1
ATOM 2100 O O . MET B 1 128 ? -30.484 24.844 8.336 1 97.06 128 MET B O 1
ATOM 2104 N N . GLN B 1 129 ? -31.344 23.297 7.027 1 96.56 129 GLN B N 1
ATOM 2105 C CA . GLN B 1 129 ? -32.156 24.219 6.262 1 96.56 129 GLN B CA 1
ATOM 2106 C C . GLN B 1 129 ? -33.25 24.828 7.137 1 96.56 129 GLN B C 1
ATOM 2108 O O . GLN B 1 129 ? -33.531 26.031 7.047 1 96.56 129 GLN B O 1
ATOM 2113 N N . ALA B 1 130 ? -33.844 24 7.984 1 96.69 130 ALA B N 1
ATOM 2114 C CA . ALA B 1 130 ? -34.875 24.5 8.906 1 96.69 130 ALA B CA 1
ATOM 2115 C C . ALA B 1 130 ? -34.281 25.516 9.875 1 96.69 130 ALA B C 1
ATOM 2117 O O . ALA B 1 130 ? -34.938 26.531 10.164 1 96.69 130 ALA B O 1
ATOM 2118 N N . LEU B 1 131 ? -33.094 25.219 10.328 1 95.75 131 LEU B N 1
ATOM 2119 C CA . LEU B 1 131 ? -32.406 26.141 11.25 1 95.75 131 LEU B CA 1
ATOM 2120 C C . LEU B 1 131 ? -32.094 27.453 10.555 1 95.75 131 LEU B C 1
ATOM 2122 O O . LEU B 1 131 ? -32.188 28.531 11.156 1 95.75 131 LEU B O 1
ATOM 2126 N N . GLU B 1 132 ? -31.688 27.406 9.312 1 95.12 132 GLU B N 1
ATOM 2127 C CA . GLU B 1 132 ? -31.406 28.609 8.531 1 95.12 132 GLU B CA 1
ATOM 2128 C C . GLU B 1 132 ? -32.656 29.453 8.328 1 95.12 132 GLU B C 1
ATOM 2130 O O . GLU B 1 132 ? -32.594 30.672 8.414 1 95.12 132 GLU B O 1
ATOM 2135 N N . ALA B 1 133 ? -33.781 28.844 8.055 1 94.06 133 ALA B N 1
ATOM 2136 C CA . ALA B 1 133 ? -35.031 29.547 7.875 1 94.06 133 ALA B CA 1
ATOM 2137 C C . ALA B 1 133 ? -35.469 30.234 9.164 1 94.06 133 ALA B C 1
ATOM 2139 O O . ALA B 1 133 ? -35.938 31.375 9.141 1 94.06 133 ALA B O 1
ATOM 2140 N N . GLU B 1 134 ? -35.25 29.547 10.242 1 93.06 134 GLU B N 1
ATOM 2141 C CA . GLU B 1 134 ? -35.594 30.125 11.547 1 93.06 134 GLU B CA 1
ATOM 2142 C C . GLU B 1 134 ? -34.719 31.328 11.859 1 93.06 134 GLU B C 1
ATOM 2144 O O . GLU B 1 134 ? -35.188 32.344 12.359 1 93.06 134 GLU B O 1
ATOM 2149 N N . ALA B 1 135 ? -33.438 31.203 11.539 1 91 135 ALA B N 1
ATOM 2150 C CA . ALA B 1 135 ? -32.5 32.312 11.766 1 91 135 ALA B CA 1
ATOM 2151 C C . ALA B 1 135 ? -32.875 33.5 10.906 1 91 135 ALA B C 1
ATOM 2153 O O . ALA B 1 135 ? -32.75 34.656 11.359 1 91 135 ALA B O 1
ATOM 2154 N N . ALA B 1 136 ? -33.281 33.281 9.711 1 89.69 136 ALA B N 1
ATOM 2155 C CA . ALA B 1 136 ? -33.688 34.375 8.805 1 89.69 136 ALA B CA 1
ATOM 2156 C C . ALA B 1 136 ? -34.906 35.094 9.328 1 89.69 136 ALA B C 1
ATOM 2158 O O . ALA B 1 136 ? -34.969 36.344 9.25 1 89.69 136 ALA B O 1
ATOM 2159 N N . LYS B 1 137 ? -35.875 34.406 9.953 1 88.5 137 LYS B N 1
ATOM 2160 C CA . LYS B 1 137 ? -37.062 35 10.531 1 88.5 137 LYS B CA 1
ATOM 2161 C C . LYS B 1 137 ? -36.75 35.875 11.734 1 88.5 137 LYS B C 1
ATOM 2163 O O . LYS B 1 137 ? -37.344 36.938 11.922 1 88.5 137 LYS B O 1
ATOM 2168 N N . LEU B 1 138 ? -35.75 35.406 12.414 1 84.62 138 LEU B N 1
ATOM 2169 C CA . LEU B 1 138 ? -35.344 36.125 13.617 1 84.62 138 LEU B CA 1
ATOM 2170 C C . LEU B 1 138 ? -34.625 37.406 13.266 1 84.62 138 LEU B C 1
ATOM 2172 O O . LEU B 1 138 ? -34.656 38.375 14.016 1 84.62 138 LEU B O 1
ATOM 2176 N N . GLN B 1 139 ? -33.906 37.438 12.141 1 80.69 139 GLN B N 1
ATOM 2177 C CA . GLN B 1 139 ? -33.094 38.562 11.742 1 80.69 139 GLN B CA 1
ATOM 2178 C C . GLN B 1 139 ? -33.938 39.594 10.992 1 80.69 139 GLN B C 1
ATOM 2180 O O . GLN B 1 139 ? -33.469 40.719 10.773 1 80.69 139 GLN B O 1
ATOM 2185 N N . GLN B 1 140 ? -35.156 39.281 10.484 1 75.38 140 GLN B N 1
ATOM 2186 C CA . GLN B 1 140 ? -36 40.25 9.766 1 75.38 140 GLN B CA 1
ATOM 2187 C C . GLN B 1 140 ? -36.594 41.281 10.711 1 75.38 140 GLN B C 1
ATOM 2189 O O . GLN B 1 140 ? -37.156 40.938 11.742 1 75.38 140 GLN B O 1
ATOM 2194 N N . PRO B 1 141 ? -36.219 42.562 10.75 1 62.34 141 PRO B N 1
ATOM 2195 C CA . PRO B 1 141 ? -36.812 43.656 11.523 1 62.34 141 PRO B CA 1
ATOM 2196 C C . PRO B 1 141 ? -38.312 43.75 11.359 1 62.34 141 PRO B C 1
ATOM 2198 O O . PRO B 1 141 ? -38.844 43.375 10.305 1 62.34 141 PRO B O 1
ATOM 2201 N N . SER B 1 142 ? -39.219 43.469 12.422 1 51.91 142 SER B N 1
ATOM 2202 C CA . SER B 1 142 ? -40.656 43.781 12.383 1 51.91 142 SER B CA 1
ATOM 2203 C C . SER B 1 142 ? -40.875 45.156 11.758 1 51.91 142 SER B C 1
ATOM 2205 O O . SER B 1 142 ? -40.375 46.156 12.25 1 51.91 142 SER B O 1
ATOM 2207 N N . GLN B 1 143 ? -40.625 45.406 10.539 1 50.31 143 GLN B N 1
ATOM 2208 C CA . GLN B 1 143 ? -41.125 46.688 10.055 1 50.31 143 GLN B CA 1
ATOM 2209 C C . GLN B 1 143 ? -42.594 46.875 10.406 1 50.31 143 GLN B C 1
ATOM 2211 O O . GLN B 1 143 ? -43.156 47.938 10.125 1 50.31 143 GLN B O 1
ATOM 2216 N N . ALA B 1 144 ? -43.25 46.531 11.555 1 40.34 144 ALA B N 1
ATOM 2217 C CA . ALA B 1 144 ? -44.281 47.531 11.891 1 40.34 144 ALA B CA 1
ATOM 2218 C C . ALA B 1 144 ? -43.625 48.75 12.547 1 40.34 144 ALA B C 1
ATOM 2220 O O . ALA B 1 144 ? -42.594 48.625 13.195 1 40.34 144 ALA B O 1
#

Nearest PDB structures (foldseek):
  1fxk-assembly1_C-2  TM=8.918E-01  e=1.755E-08  Methanothermobacter thermautotrophicus
  6nr8-assembly1_5  TM=8.809E-01  e=1.665E-06  Homo sapiens
  6nrd-assembly1_5  TM=8.569E-01  e=2.576E-06  Homo sapiens
  6nrb-assembly1_5  TM=8.540E-01  e=8.967E-06  Homo sapiens
  6nrb-assembly1_3  TM=6.543E-01  e=1.895E-05  Homo sapiens

Sequence (288 aa):
MVEVSEEDIRNLAARHQEFQRQAESLRQQMNMVQASITSCDQATVTINELKTVSAEGKTAETMVPIGFGSFVYAEIKNAEKVIVDLGAGFSAEKNADEAIETLKRRKEQLTKILEQMSASLTKYIQGMQALEAEAAKLQQPSQAMVEVSEEDIRNLAARHQEFQRQAESLRQQMNMVQASITSCDQATVTINELKTVSAEGKTAETMVPIGFGSFVYAEIKNAEKVIVDLGAGFSAEKNADEAIETLKRRKEQLTKILEQMSASLTKYIQGMQALEAEAAKLQQPSQA

Solvent-accessible surface area (backbone atoms only — not comparable to full-atom values): 15056 Å² total; per-residue (Å²): 126,84,74,71,45,74,64,54,55,52,52,45,52,53,50,38,51,50,33,49,52,51,38,52,51,47,53,54,48,44,52,52,50,50,51,48,41,52,26,30,52,45,23,41,52,50,48,51,51,40,43,51,36,43,74,70,74,45,70,47,73,48,77,45,76,51,34,63,68,18,31,33,50,24,36,40,65,50,47,58,43,29,36,37,52,73,54,98,86,41,68,46,80,28,37,44,70,58,43,40,52,52,39,49,52,49,36,51,53,50,50,51,50,47,52,53,50,51,54,50,41,50,50,33,52,52,48,38,51,53,43,50,54,52,51,52,62,64,68,50,77,74,81,120,128,84,74,72,42,74,63,54,56,50,52,45,52,52,50,38,51,51,32,49,53,52,37,52,52,47,53,55,50,44,50,52,49,50,50,50,40,51,25,30,51,46,23,41,52,50,48,52,51,38,42,50,36,43,74,70,75,44,71,48,72,46,76,45,76,50,35,63,70,17,32,33,50,24,36,40,66,51,49,56,44,29,36,38,52,73,54,97,86,40,68,48,80,28,39,44,70,58,43,42,52,52,41,49,53,49,38,51,53,50,50,53,50,47,52,53,50,51,54,51,41,50,51,33,53,52,49,38,50,52,43,50,54,51,50,52,62,62,68,52,74,74,79,118

pLDDT: mean 91.39, std 11.26, range [40.34, 98.69]

Radius of gyration: 32.46 Å; Cα contacts (8 Å, |Δi|>4): 326; chains: 2; bounding box: 86×78×51 Å

Foldseek 3Di:
DPQCDPVVLVVLVVLLVVLVVVLVVLVVVLVVLVVLLVVLVVVLVVLVVQVVCVVVVHWDKDWDDPDDPDTDIDTPHASQWDWADPDPPDIDTGGSVVRNVSSVVVSVVSVVVSVVSVVVSVVSVVSSVVSVVVSVVSPDPPPD/DPQCDPVVLVVLVVLLVVLVVVLVVLVVVLVVLVVLLVVLVVVLVVLVVQVVCVVVVHWDKDWDDDDDPDTDIDTPHASQWDWADPDPPDIDIGGSVVRNVSSVVVSVVSVVVSVVSVVVSVVSVVSSVVSVVVSVVSPDPPPD

InterPro domains:
  IPR004127 Prefoldin alpha-like [PF02996] (20-140)
  IPR004127 Prefoldin alpha-like [TIGR00293] (9-140)
  IPR009053 Prefoldin [G3DSA:1.10.287.370] (1-144)
  IPR011599 Prefoldin alpha subunit, archaea-type [MF_00308] (4-141)
  IPR011599 Prefoldin alpha subunit, archaea-type [PTHR12674] (2-140)

Organism: NCBI:txid1434108